Protein 4GAK (pdb70)

Radius of gyration: 18.12 Å; Cα contacts (8 Å, |Δi|>4): 473; chains: 1; bounding box: 45×54×42 Å

InterPro domains:
  IPR002864 Acyl-ACP thioesterase, N-terminal hotdog domain [PF01643] (7-127)
  IPR029069 HotDog domain superfamily [SSF54637] (2-140)
  IPR029069 HotDog domain superfamily [SSF54637] (158-246)
  IPR045023 Acyl-[acyl-carrier-protein] hydrolase FATA/B [PTHR31727] (7-246)
  IPR049427 Acyl-ACP thioesterase-like, C-terminal domain [PF20791] (156-247)

Sequence (241 aa):
SNAAFIQTDTFTLRGYECDAFGRRSIPALNLQESANRNAIDYGIGIADLAQKGVGWLRFCLRIHQYPRYGDTIQLTYPTTVDKYFIHRDFRVLATDGTLLADARSTWLVFSEKRSVPLPDFIRQLSPPANVDPLPALPLKPDFQTASFATAASKSVQVGWLNIDQNQHVNNVAYVQWLLEGVDSEIVQTREIAEIDLVYRTESHWHDWLSVQSVTETDNNSVLHRISQTESGKDVLLARSRWR

Solvent-accessible surface area: 12939 Å² total

Secondary structure (DSSP, 8-state):
---------EEEPPGGGS-TT---TTT----HHHHHHHHHHT-SHHHHHTTT-B---EEEEESS---TT-EEE--EEEEE-SSEEEEEEEEEETT--EEEEEEEEEE-B------PPPHHHHTPPPPTT--PPPP--SS-GGGG---TTSPPEEEE--GGGB-TTSSB-HHHHHHHHHHTS-HHHHHH--EEEEEEEE-S---TT-EEEEEEEEEETTEEEEEEEETTT--EEEEEEEEE-

B-factor: mean 43.05, std 10.73, range [24.47, 95.89]

CATH classification: 3.10.129.10

Foldseek 3Di:
DADQDDQKDKDFDAQVLADPVQFDPLSCVVVVSVQVNCVSLCNHQVSQVVVFKGKWFKKKFFPATDGHRWMKMKKWWDDDDFFWTKMKMFIAGPPRDGRMIMIIIMGMAGVVRRGTPPPSVNPTDIDDPDDDDDDDDQDDPLVPDDQPPWDWDKDWQAPVQADPVRFGPPSVVVVVQVVPDPPVCVVPKAWRMKTKDADDGDHHGFMKIKGWDDPDPFKIWIWIAGPVVRHTGMIMMTGID

Nearest PDB structures (foldseek):
  4gak-assembly1_A-2  TM=1.001E+00  e=1.696E-46  Spirosoma linguale DSM 74
  2ess-assembly1_A-2  TM=8.090E-01  e=5.487E-21  Bacteroides thetaiotaomicron VPI-5482
  2own-assembly1_A  TM=8.143E-01  e=1.443E-19  Lactiplantibacillus plantarum
  8qs0-assembly2_DDD  TM=8.178E-01  e=2.062E-18  Lemna aequinoctialis
  8qrt-assembly2_CCC  TM=8.045E-01  e=1.694E-17  Lemna aequinoctialis

Structure (mmCIF, N/CA/C/O backbone):
data_4GAK
#
_entry.id   4GAK
#
_cell.length_a   61.657
_cell.length_b   61.657
_cell.length_c   155.945
_cell.angle_alpha   90.000
_cell.angle_beta   90.000
_cell.angle_gamma   90.000
#
_symmetry.space_group_name_H-M   'P 41 21 2'
#
loop_
_entity.id
_entity.type
_entity.pdbx_description
1 polymer 'Acyl-ACP thioesterase'
2 non-polymer GLYCEROL
3 non-polymer 'CHLORIDE ION'
4 water water
#
loop_
_atom_site.group_PDB
_atom_site.id
_atom_site.type_symbol
_atom_site.label_atom_id
_atom_site.label_alt_id
_atom_site.label_comp_id
_atom_site.label_asym_id
_atom_site.label_entity_id
_atom_site.label_seq_id
_atom_site.pdbx_PDB_ins_code
_atom_site.Cartn_x
_atom_site.Cartn_y
_atom_site.Cartn_z
_atom_site.occupancy
_atom_site.B_iso_or_equiv
_atom_site.auth_seq_id
_atom_site.auth_comp_id
_atom_site.auth_asym_id
_atom_site.auth_atom_id
_atom_site.pdbx_PDB_model_num
ATOM 1 N N . SER A 1 1 ? 16.658 30.386 52.790 1.00 58.38 -2 SER A N 1
ATOM 2 C CA . SER A 1 1 ? 15.931 30.420 54.103 1.00 66.49 -2 SER A CA 1
ATOM 3 C C . SER A 1 1 ? 15.924 29.123 54.924 1.00 61.40 -2 SER A C 1
ATOM 4 O O . SER A 1 1 ? 15.980 29.203 56.143 1.00 61.83 -2 SER A O 1
ATOM 7 N N . ASN A 1 2 ? 15.830 27.950 54.277 1.00 59.24 -1 ASN A N 1
ATOM 8 C CA . ASN A 1 2 ? 16.030 26.630 54.942 1.00 58.26 -1 ASN A CA 1
ATOM 9 C C . ASN A 1 2 ? 17.196 25.799 54.349 1.00 51.84 -1 ASN A C 1
ATOM 10 O O . ASN A 1 2 ? 17.468 25.849 53.148 1.00 48.05 -1 ASN A O 1
ATOM 15 N N . ALA A 1 3 ? 17.822 24.973 55.183 1.00 44.59 0 ALA A N 1
ATOM 16 C CA . ALA A 1 3 ? 18.929 24.134 54.719 1.00 43.16 0 ALA A CA 1
ATOM 17 C C . ALA A 1 3 ? 18.405 23.128 53.703 1.00 39.41 0 ALA A C 1
ATOM 18 O O . ALA A 1 3 ? 17.199 22.812 53.673 1.00 37.00 0 ALA A O 1
ATOM 28 N N . ALA A 1 5 ? 19.110 19.765 53.503 1.00 36.30 2 ALA A N 1
ATOM 29 C CA . ALA A 1 5 ? 18.869 18.406 54.034 1.00 35.24 2 ALA A CA 1
ATOM 30 C C . ALA A 1 5 ? 19.024 18.430 55.529 1.00 32.60 2 ALA A C 1
ATOM 31 O O . ALA A 1 5 ? 19.650 19.352 56.050 1.00 32.96 2 ALA A O 1
ATOM 33 N N . PHE A 1 6 ? 18.490 17.406 56.211 1.00 31.86 3 PHE A N 1
ATOM 34 C CA . PHE A 1 6 ? 18.477 17.400 57.677 1.00 32.80 3 PHE A CA 1
ATOM 35 C C . PHE A 1 6 ? 18.737 16.015 58.230 1.00 31.68 3 PHE A C 1
ATOM 36 O O . PHE A 1 6 ? 18.054 15.033 57.858 1.00 31.01 3 PHE A O 1
ATOM 44 N N . ILE A 1 7 ? 19.715 15.974 59.125 1.00 32.22 4 ILE A N 1
ATOM 45 C CA . ILE A 1 7 ? 19.942 14.834 60.034 1.00 32.68 4 ILE A CA 1
ATOM 46 C C . ILE A 1 7 ? 19.409 15.252 61.397 1.00 34.03 4 ILE A C 1
ATOM 47 O O . ILE A 1 7 ? 19.987 16.128 62.065 1.00 31.39 4 ILE A O 1
ATOM 52 N N . GLN A 1 8 ? 18.322 14.614 61.811 1.00 32.43 5 GLN A N 1
ATOM 53 C CA . GLN A 1 8 ? 17.788 14.801 63.170 1.00 31.85 5 GLN A CA 1
ATOM 54 C C . GLN A 1 8 ? 18.660 14.062 64.155 1.00 32.84 5 GLN A C 1
ATOM 55 O O . GLN A 1 8 ? 18.966 12.865 63.993 1.00 33.65 5 GLN A O 1
ATOM 61 N N . THR A 1 9 ? 19.045 14.768 65.194 1.00 31.90 6 THR A N 1
ATOM 62 C CA . THR A 1 9 ? 19.884 14.173 66.207 1.00 34.26 6 THR A CA 1
ATOM 63 C C . THR A 1 9 ? 19.450 14.738 67.566 1.00 35.80 6 THR A C 1
ATOM 64 O O . THR A 1 9 ? 19.292 15.953 67.750 1.00 36.09 6 THR A O 1
ATOM 68 N N . ASP A 1 10 ? 19.217 13.819 68.484 1.00 34.01 7 ASP A N 1
ATOM 69 C CA . ASP A 1 10 ? 18.624 14.135 69.784 1.00 37.95 7 ASP A CA 1
ATOM 70 C C . ASP A 1 10 ? 19.383 13.296 70.787 1.00 36.33 7 ASP A C 1
ATOM 71 O O . ASP A 1 10 ? 19.754 12.159 70.488 1.00 36.14 7 ASP A O 1
ATOM 76 N N . THR A 1 11 ? 19.568 13.838 71.984 1.00 35.56 8 THR A N 1
ATOM 77 C CA . THR A 1 11 ? 20.159 13.123 73.100 1.00 36.82 8 THR A CA 1
ATOM 78 C C . THR A 1 11 ? 19.072 12.912 74.172 1.00 35.83 8 THR A C 1
ATOM 79 O O . THR A 1 11 ? 18.359 13.861 74.531 1.00 33.37 8 THR A O 1
ATOM 83 N N . PHE A 1 12 ? 18.920 11.670 74.640 1.00 31.83 9 PHE A N 1
ATOM 84 C CA . PHE A 1 12 ? 17.896 11.314 75.621 1.00 34.05 9 PHE A CA 1
ATOM 85 C C . PHE A 1 12 ? 18.568 10.586 76.748 1.00 33.97 9 PHE A C 1
ATOM 86 O O . PHE A 1 12 ? 19.450 9.725 76.500 1.00 37.63 9 PHE A O 1
ATOM 94 N N . THR A 1 13 ? 18.202 10.945 77.976 1.00 29.83 10 THR A N 1
ATOM 95 C CA . THR A 1 13 ? 18.695 10.215 79.110 1.00 32.86 10 THR A CA 1
ATOM 96 C C . THR A 1 13 ? 17.595 9.271 79.557 1.00 32.07 10 THR A C 1
ATOM 97 O O . THR A 1 13 ? 16.472 9.738 79.856 1.00 27.27 10 THR A O 1
ATOM 101 N N . LEU A 1 14 ? 17.921 7.967 79.602 1.00 30.12 11 LEU A N 1
ATOM 102 C CA . LEU A 1 14 ? 16.901 6.921 79.861 1.00 29.17 11 LEU A CA 1
ATOM 103 C C . LEU A 1 14 ? 16.292 7.065 81.232 1.00 29.37 11 LEU A C 1
ATOM 104 O O . LEU A 1 14 ? 17.017 7.123 82.229 1.00 30.40 11 LEU A O 1
ATOM 109 N N . ARG A 1 15 ? 14.979 7.119 81.297 1.00 29.14 12 ARG A N 1
ATOM 110 C CA . ARG A 1 15 ? 14.227 7.151 82.585 1.00 29.12 12 ARG A CA 1
ATOM 111 C C . ARG A 1 15 ? 13.991 5.712 83.071 1.00 29.66 12 ARG A C 1
ATOM 112 O O . ARG A 1 15 ? 13.944 4.796 82.249 1.00 27.68 12 ARG A O 1
ATOM 120 N N . GLY A 1 16 ? 13.801 5.527 84.380 1.00 29.92 13 GLY A N 1
ATOM 121 C CA . GLY A 1 16 ? 13.486 4.207 84.927 1.00 31.50 13 GLY A CA 1
ATOM 122 C C . GLY A 1 16 ? 12.347 3.488 84.221 1.00 31.81 13 GLY A C 1
ATOM 123 O O . GLY A 1 16 ? 12.483 2.333 83.808 1.00 29.80 13 GLY A O 1
ATOM 124 N N . TYR A 1 17 ? 11.210 4.171 84.033 1.00 31.44 14 TYR A N 1
ATOM 125 C CA . TYR A 1 17 ? 10.069 3.499 83.434 1.00 31.39 14 TYR A CA 1
ATOM 126 C C . TYR A 1 17 ? 10.286 3.222 81.961 1.00 30.95 14 TYR A C 1
ATOM 127 O O . TYR A 1 17 ? 9.448 2.562 81.360 1.00 29.52 14 TYR A O 1
ATOM 136 N N . GLU A 1 18 ? 11.391 3.694 81.368 1.00 30.06 15 GLU A N 1
ATOM 137 C CA . GLU A 1 18 ? 11.686 3.304 79.967 1.00 30.23 15 GLU A CA 1
ATOM 138 C C . GLU A 1 18 ? 12.455 1.975 79.879 1.00 31.92 15 GLU A C 1
ATOM 139 O O . GLU A 1 18 ? 12.879 1.585 78.788 1.00 31.10 15 GLU A O 1
ATOM 145 N N . CYS A 1 19 ? 12.673 1.336 81.023 1.00 30.74 16 CYS A N 1
ATOM 146 C CA . CYS A 1 19 ? 13.438 0.089 81.117 1.00 31.30 16 CYS A CA 1
ATOM 147 C C . CYS A 1 19 ? 12.492 -0.993 81.595 1.00 32.11 16 CYS A C 1
ATOM 148 O O . CYS A 1 19 ? 11.576 -0.724 82.405 1.00 31.73 16 CYS A O 1
ATOM 151 N N . ASP A 1 20 ? 12.704 -2.197 81.073 1.00 29.77 17 ASP A N 1
ATOM 152 C CA . ASP A 1 20 ? 11.892 -3.343 81.388 1.00 33.66 17 ASP A CA 1
ATOM 153 C C . ASP A 1 20 ? 12.273 -3.994 82.745 1.00 33.66 17 ASP A C 1
ATOM 154 O O . ASP A 1 20 ? 13.119 -3.474 83.480 1.00 31.37 17 ASP A O 1
ATOM 159 N N . ALA A 1 21 ? 11.608 -5.106 83.060 1.00 33.61 18 ALA A N 1
ATOM 160 C CA . ALA A 1 21 ? 11.837 -5.849 84.310 1.00 34.53 18 ALA A CA 1
ATOM 161 C C . ALA A 1 21 ? 13.251 -6.390 84.474 1.00 36.89 18 ALA A C 1
ATOM 162 O O . ALA A 1 21 ? 13.625 -6.850 85.587 1.00 37.08 18 ALA A O 1
ATOM 164 N N . PHE A 1 22 ? 14.027 -6.369 83.385 1.00 34.61 19 PHE A N 1
ATOM 165 C CA . PHE A 1 22 ? 15.446 -6.750 83.441 1.00 38.07 19 PHE A CA 1
ATOM 166 C C . PHE A 1 22 ? 16.413 -5.591 83.465 1.00 37.95 19 PHE A C 1
ATOM 167 O O . PHE A 1 22 ? 17.619 -5.799 83.457 1.00 38.03 19 PHE A O 1
ATOM 175 N N . GLY A 1 23 ? 15.892 -4.372 83.469 1.00 35.12 20 GLY A N 1
ATOM 176 C CA . GLY A 1 23 ? 16.723 -3.185 83.402 1.00 35.60 20 GLY A CA 1
ATOM 177 C C . GLY A 1 23 ? 17.203 -2.758 82.009 1.00 36.56 20 GLY A C 1
ATOM 178 O O . GLY A 1 23 ? 17.968 -1.787 81.876 1.00 36.19 20 GLY A O 1
ATOM 179 N N A ARG A 1 24 ? 16.722 -3.439 80.979 0.50 35.04 21 ARG A N 1
ATOM 180 N N B ARG A 1 24 ? 16.788 -3.488 80.969 0.50 34.87 21 ARG A N 1
ATOM 181 C CA A ARG A 1 24 ? 17.048 -3.082 79.605 0.50 34.06 21 ARG A CA 1
ATOM 182 C CA B ARG A 1 24 ? 17.072 -3.088 79.580 0.50 33.85 21 ARG A CA 1
ATOM 183 C C A ARG A 1 24 ? 16.021 -2.130 79.016 0.50 32.02 21 ARG A C 1
ATOM 184 C C B ARG A 1 24 ? 16.064 -2.060 79.124 0.50 31.87 21 ARG A C 1
ATOM 185 O O A ARG A 1 24 ? 14.816 -2.289 79.245 0.50 30.07 21 ARG A O 1
ATOM 186 O O B ARG A 1 24 ? 14.897 -2.139 79.516 0.50 30.26 21 ARG A O 1
ATOM 209 N N . SER A 1 26 ? 13.174 -0.614 77.047 1.00 28.96 23 SER A N 1
ATOM 210 C CA . SER A 1 26 ? 12.118 -1.438 76.443 1.00 31.06 23 SER A CA 1
ATOM 211 C C . SER A 1 26 ? 12.011 -1.061 74.958 1.00 32.02 23 SER A C 1
ATOM 212 O O . SER A 1 26 ? 12.313 0.068 74.565 1.00 30.00 23 SER A O 1
ATOM 215 N N . ILE A 1 27 ? 11.626 -2.008 74.138 1.00 30.80 24 ILE A N 1
ATOM 216 C CA . ILE A 1 27 ? 11.433 -1.738 72.723 1.00 30.03 24 ILE A CA 1
ATOM 217 C C . ILE A 1 27 ? 10.297 -0.741 72.428 1.00 29.26 24 ILE A C 1
ATOM 218 O O . ILE A 1 27 ? 10.488 0.166 71.608 1.00 29.46 24 ILE A O 1
ATOM 223 N N . PRO A 1 28 ? 9.155 -0.866 73.111 1.00 28.98 25 PRO A N 1
ATOM 224 C CA . PRO A 1 28 ? 8.171 0.193 72.898 1.00 28.62 25 PRO A CA 1
ATOM 225 C C . PRO A 1 28 ? 8.694 1.594 73.181 1.00 28.28 25 PRO A C 1
ATOM 226 O O . PRO A 1 28 ? 8.385 2.510 72.415 1.00 31.89 25 PRO A O 1
ATOM 230 N N . ALA A 1 29 ? 9.454 1.791 74.270 1.00 28.61 26 ALA A N 1
ATOM 231 C CA . ALA A 1 29 ? 10.025 3.129 74.565 1.00 28.84 26 ALA A CA 1
ATOM 232 C C . ALA A 1 29 ? 10.948 3.604 73.441 1.00 32.43 26 ALA A C 1
ATOM 233 O O . ALA A 1 29 ? 10.847 4.773 72.964 1.00 30.02 26 ALA A O 1
ATOM 235 N N . LEU A 1 30 ? 11.810 2.688 72.972 1.00 30.01 27 LEU A N 1
ATOM 236 C CA . LEU A 1 30 ? 12.737 3.062 71.884 1.00 31.07 27 LEU A CA 1
ATOM 237 C C . LEU A 1 30 ? 11.979 3.482 70.618 1.00 29.22 27 LEU A C 1
ATOM 238 O O . LEU A 1 30 ? 12.299 4.501 69.983 1.00 28.06 27 LEU A O 1
ATOM 251 N N . ASN A 1 32 ? 8.823 4.404 70.326 1.00 29.92 29 ASN A N 1
ATOM 252 C CA . ASN A 1 32 ? 8.168 5.674 70.535 1.00 29.78 29 ASN A CA 1
ATOM 253 C C . ASN A 1 32 ? 9.118 6.850 70.327 1.00 30.06 29 ASN A C 1
ATOM 254 O O . ASN A 1 32 ? 8.745 7.803 69.658 1.00 29.42 29 ASN A O 1
ATOM 259 N N . LEU A 1 33 ? 10.315 6.781 70.908 1.00 28.27 30 LEU A N 1
ATOM 260 C CA . LEU A 1 33 ? 11.326 7.851 70.711 1.00 30.11 30 LEU A CA 1
ATOM 261 C C . LEU A 1 33 ? 11.700 7.971 69.228 1.00 31.18 30 LEU A C 1
ATOM 262 O O . LEU A 1 33 ? 11.852 9.083 68.699 1.00 30.60 30 LEU A O 1
ATOM 275 N N . GLN A 1 35 ? 9.849 7.286 66.631 1.00 28.70 32 GLN A N 1
ATOM 276 C CA . GLN A 1 35 ? 8.736 7.972 65.953 1.00 30.03 32 GLN A CA 1
ATOM 277 C C . GLN A 1 35 ? 8.786 9.462 66.245 1.00 31.38 32 GLN A C 1
ATOM 278 O O . GLN A 1 35 ? 8.524 10.281 65.354 1.00 29.56 32 GLN A O 1
ATOM 284 N N . GLU A 1 36 ? 9.089 9.837 67.497 1.00 30.11 33 GLU A N 1
ATOM 285 C CA . GLU A 1 36 ? 9.243 11.281 67.787 1.00 31.20 33 GLU A CA 1
ATOM 286 C C . GLU A 1 36 ? 10.388 11.954 66.964 1.00 31.05 33 GLU A C 1
ATOM 287 O O . GLU A 1 36 ? 10.212 13.044 66.374 1.00 28.72 33 GLU A O 1
ATOM 293 N N . SER A 1 37 ? 11.553 11.334 66.939 1.00 27.71 34 SER A N 1
ATOM 294 C CA . SER A 1 37 ? 12.675 11.913 66.189 1.00 31.78 34 SER A CA 1
ATOM 295 C C . SER A 1 37 ? 12.306 11.985 64.717 1.00 29.08 34 SER A C 1
ATOM 296 O O . SER A 1 37 ? 12.634 12.972 64.077 1.00 31.26 34 SER A O 1
ATOM 299 N N . ALA A 1 38 ? 11.619 10.972 64.186 1.00 29.55 35 ALA A N 1
ATOM 300 C CA . ALA A 1 38 ? 11.239 10.973 62.753 1.00 28.97 35 ALA A CA 1
ATOM 301 C C . ALA A 1 38 ? 10.269 12.086 62.449 1.00 29.77 35 ALA A C 1
ATOM 302 O O . ALA A 1 38 ? 10.359 12.727 61.374 1.00 27.56 35 ALA A O 1
ATOM 304 N N . ASN A 1 39 ? 9.312 12.288 63.352 1.00 30.28 36 ASN A N 1
ATOM 305 C CA . ASN A 1 39 ? 8.389 13.453 63.241 1.00 30.94 36 ASN A CA 1
ATOM 306 C C . ASN A 1 39 ? 9.099 14.827 63.238 1.00 30.69 36 ASN A C 1
ATOM 307 O O . ASN A 1 39 ? 8.771 15.680 62.439 1.00 30.08 36 ASN A O 1
ATOM 312 N N . ARG A 1 40 ? 10.049 15.023 64.144 1.00 29.46 37 ARG A N 1
ATOM 313 C CA . ARG A 1 40 ? 10.809 16.302 64.185 1.00 31.17 37 ARG A CA 1
ATOM 314 C C . ARG A 1 40 ? 11.599 16.471 62.876 1.00 30.63 37 ARG A C 1
ATOM 315 O O . ARG A 1 40 ? 11.695 17.582 62.326 1.00 31.17 37 ARG A O 1
ATOM 323 N N . ASN A 1 41 ? 12.192 15.377 62.383 1.00 29.33 38 ASN A N 1
ATOM 324 C CA . ASN A 1 41 ? 12.961 15.465 61.104 1.00 32.19 38 ASN A CA 1
ATOM 325 C C . ASN A 1 41 ? 12.022 15.833 59.950 1.00 31.29 38 ASN A C 1
ATOM 326 O O . ASN A 1 41 ? 12.365 16.637 59.085 1.00 32.82 38 ASN A O 1
ATOM 331 N N . ALA A 1 42 ? 10.840 15.237 59.938 1.00 29.61 39 ALA A N 1
ATOM 332 C CA . ALA A 1 42 ? 9.914 15.457 58.829 1.00 31.53 39 ALA A CA 1
ATOM 333 C C . ALA A 1 42 ? 9.457 16.906 58.788 1.00 32.31 39 ALA A C 1
ATOM 334 O O . ALA A 1 42 ? 9.340 17.525 57.696 1.00 35.22 39 ALA A O 1
ATOM 336 N N . ILE A 1 43 ? 9.223 17.461 59.965 1.00 32.44 40 ILE A N 1
ATOM 337 C CA . ILE A 1 43 ? 8.865 18.875 60.056 1.00 36.09 40 ILE A CA 1
ATOM 338 C C . ILE A 1 43 ? 9.938 19.780 59.451 1.00 35.05 40 ILE A C 1
ATOM 339 O O . ILE A 1 43 ? 9.605 20.710 58.716 1.00 35.60 40 ILE A O 1
ATOM 344 N N . ASP A 1 44 ? 11.218 19.477 59.698 1.00 35.29 41 ASP A N 1
ATOM 345 C CA . ASP A 1 44 ? 12.305 20.281 59.137 1.00 35.82 41 ASP A CA 1
ATOM 346 C C . ASP A 1 44 ? 12.234 20.199 57.633 1.00 37.17 41 ASP A C 1
ATOM 347 O O . ASP A 1 44 ? 12.559 21.168 56.962 1.00 36.49 41 ASP A O 1
ATOM 352 N N . TYR A 1 45 ? 11.829 19.038 57.106 1.00 34.63 42 TYR A N 1
ATOM 353 C CA . TYR A 1 45 ? 11.744 18.858 55.671 1.00 33.12 42 TYR A CA 1
ATOM 354 C C . TYR A 1 45 ? 10.431 19.396 55.072 1.00 36.59 42 TYR A C 1
ATOM 355 O O . TYR A 1 45 ? 10.246 19.380 53.841 1.00 35.68 42 TYR A O 1
ATOM 364 N N . GLY A 1 46 ? 9.522 19.866 55.919 1.00 32.25 43 GLY A N 1
ATOM 365 C CA . GLY A 1 46 ? 8.220 20.342 55.439 1.00 37.34 43 GLY A CA 1
ATOM 366 C C . GLY A 1 46 ? 7.349 19.157 55.036 1.00 36.67 43 GLY A C 1
ATOM 367 O O . GLY A 1 46 ? 6.439 19.303 54.232 1.00 37.87 43 GLY A O 1
ATOM 368 N N . ILE A 1 47 ? 7.596 17.983 55.617 1.00 33.36 44 ILE A N 1
ATOM 369 C CA . ILE A 1 47 ? 6.781 16.792 55.298 1.00 32.32 44 ILE A CA 1
ATOM 370 C C . ILE A 1 47 ? 6.276 16.175 56.597 1.00 32.14 44 ILE A C 1
ATOM 371 O O . ILE A 1 47 ? 6.062 14.980 56.671 1.00 32.24 44 ILE A O 1
ATOM 376 N N . GLY A 1 48 ? 6.085 17.015 57.610 1.00 33.30 45 GLY A N 1
ATOM 377 C CA . GLY A 1 48 ? 5.509 16.566 58.863 1.00 32.83 45 GLY A CA 1
ATOM 378 C C . GLY A 1 48 ? 4.031 16.188 58.719 1.00 37.50 45 GLY A C 1
ATOM 379 O O . GLY A 1 48 ? 3.382 16.460 57.686 1.00 34.07 45 GLY A O 1
ATOM 380 N N . ILE A 1 49 ? 3.511 15.578 59.789 1.00 35.32 46 ILE A N 1
ATOM 381 C CA . ILE A 1 49 ? 2.150 15.070 59.806 1.00 37.52 46 ILE A CA 1
ATOM 382 C C . ILE A 1 49 ? 1.171 16.192 59.476 1.00 39.64 46 ILE A C 1
ATOM 383 O O . ILE A 1 49 ? 0.309 16.025 58.621 1.00 35.34 46 ILE A O 1
ATOM 388 N N . ALA A 1 50 ? 1.350 17.347 60.125 1.00 37.16 47 ALA A N 1
ATOM 389 C CA . ALA A 1 50 ? 0.478 18.469 59.905 1.00 39.85 47 ALA A CA 1
ATOM 390 C C . ALA A 1 50 ? 0.599 19.025 58.497 1.00 37.96 47 ALA A C 1
ATOM 391 O O . ALA A 1 50 ? -0.418 19.395 57.910 1.00 37.34 47 ALA A O 1
ATOM 393 N N . ASP A 1 51 ? 1.834 19.122 57.976 1.00 37.45 48 ASP A N 1
ATOM 394 C CA . ASP A 1 51 ? 2.123 19.569 56.594 1.00 35.79 48 ASP A CA 1
ATOM 395 C C . ASP A 1 51 ? 1.309 18.749 55.583 1.00 36.98 48 ASP A C 1
ATOM 396 O O . ASP A 1 51 ? 0.806 19.287 54.582 1.00 39.16 48 ASP A O 1
ATOM 401 N N . LEU A 1 52 ? 1.239 17.448 55.816 1.00 37.41 49 LEU A N 1
ATOM 402 C CA . LEU A 1 52 ? 0.527 16.531 54.921 1.00 36.26 49 LEU A CA 1
ATOM 403 C C . LEU A 1 52 ? -0.988 16.638 55.121 1.00 37.24 49 LEU A C 1
ATOM 404 O O . LEU A 1 52 ? -1.756 16.696 54.142 1.00 37.70 49 LEU A O 1
ATOM 409 N N . ALA A 1 53 ? -1.404 16.724 56.385 1.00 35.23 50 ALA A N 1
ATOM 410 C CA . ALA A 1 53 ? -2.811 16.796 56.732 1.00 39.25 50 ALA A CA 1
ATOM 411 C C . ALA A 1 53 ? -3.449 18.028 56.090 1.00 40.82 50 ALA A C 1
ATOM 412 O O . ALA A 1 53 ? -4.572 17.963 55.562 1.00 40.82 50 ALA A O 1
ATOM 414 N N . GLN A 1 54 ? -2.700 19.131 56.105 1.00 40.40 51 GLN A N 1
ATOM 415 C CA . GLN A 1 54 ? -3.182 20.377 55.518 1.00 43.18 51 GLN A CA 1
ATOM 416 C C . GLN A 1 54 ? -3.216 20.358 53.988 1.00 43.74 51 GLN A C 1
ATOM 417 O O . GLN A 1 54 ? -3.824 21.231 53.384 1.00 44.26 51 GLN A O 1
ATOM 423 N N . LYS A 1 55 ? -2.628 19.331 53.367 1.00 39.98 52 LYS A N 1
ATOM 424 C CA . LYS A 1 55 ? -2.803 19.104 51.921 1.00 41.57 52 LYS A CA 1
ATOM 425 C C . LYS A 1 55 ? -3.671 17.877 51.630 1.00 43.16 52 LYS A C 1
AT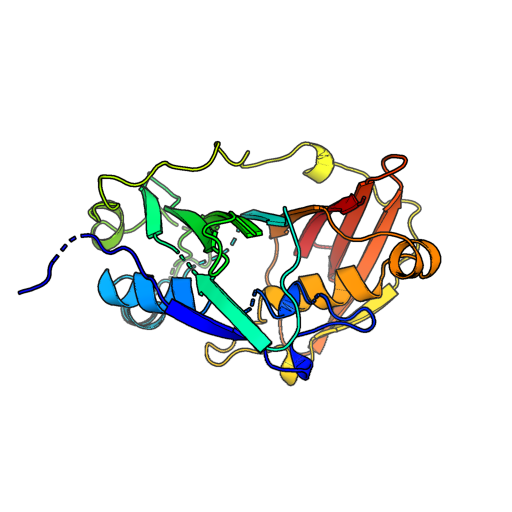OM 426 O O . LYS A 1 55 ? -3.678 17.354 50.497 1.00 41.57 52 LYS A O 1
ATOM 432 N N . GLY A 1 56 ? -4.381 17.386 52.646 1.00 39.30 53 GLY A N 1
ATOM 433 C CA . GLY A 1 56 ? -5.291 16.274 52.419 1.00 37.09 53 GLY A CA 1
ATOM 434 C C . GLY A 1 56 ? -4.648 14.899 52.224 1.00 39.84 53 GLY A C 1
ATOM 435 O O . GLY A 1 56 ? -5.254 14.007 51.567 1.00 35.73 53 GLY A O 1
ATOM 436 N N . VAL A 1 57 ? -3.445 14.679 52.791 1.00 34.86 54 VAL A N 1
ATOM 437 C CA . VAL A 1 57 ? -2.826 13.345 52.680 1.00 33.32 54 VAL A CA 1
ATOM 438 C C . VAL A 1 57 ? -2.208 12.987 54.029 1.00 34.60 54 VAL A C 1
ATOM 439 O O . VAL A 1 57 ? -2.177 13.824 54.931 1.00 35.31 54 VAL A O 1
ATOM 443 N N . GLY A 1 58 ? -1.717 11.755 54.177 1.00 36.88 55 GLY A N 1
ATOM 444 C CA . GLY A 1 58 ? -1.162 11.341 55.462 1.00 33.35 55 GLY A CA 1
ATOM 445 C C . GLY A 1 58 ? -0.163 10.243 55.270 1.00 36.86 55 GLY A C 1
ATOM 446 O O . GLY A 1 58 ? -0.203 9.551 54.260 1.00 36.21 55 GLY A O 1
ATOM 447 N N . TRP A 1 59 ? 0.748 10.081 56.239 1.00 34.52 56 TRP A N 1
ATOM 448 C CA . TRP A 1 59 ? 1.757 9.001 56.180 1.00 34.30 56 TRP A CA 1
ATOM 449 C C . TRP A 1 59 ? 1.241 7.717 56.729 1.00 37.45 56 TRP A C 1
ATOM 450 O O . TRP A 1 59 ? 0.512 7.719 57.714 1.00 36.08 56 TRP A O 1
ATOM 477 N N . LEU A 1 61 ? 2.996 4.024 58.051 1.00 35.38 58 LEU A N 1
ATOM 478 C CA . LEU A 1 61 ? 4.137 3.147 58.259 1.00 36.02 58 LEU A CA 1
ATOM 479 C C . LEU A 1 61 ? 3.837 1.730 57.712 1.00 37.32 58 LEU A C 1
ATOM 480 O O . LEU A 1 61 ? 2.892 1.079 58.127 1.00 38.57 58 LEU A O 1
ATOM 501 N N . ARG A 1 63 ? 6.679 -0.722 56.804 1.00 36.04 60 ARG A N 1
ATOM 502 C CA . ARG A 1 63 ? 7.718 -1.696 57.210 1.00 33.28 60 ARG A CA 1
ATOM 503 C C . ARG A 1 63 ? 8.569 -1.037 58.262 1.00 34.65 60 ARG A C 1
ATOM 504 O O . ARG A 1 63 ? 8.894 0.142 58.127 1.00 34.07 60 ARG A O 1
ATOM 512 N N . PHE A 1 64 ? 8.940 -1.794 59.288 1.00 33.81 61 PHE A N 1
ATOM 513 C CA . PHE A 1 64 ? 9.838 -1.295 60.301 1.00 33.77 61 PHE A CA 1
ATOM 514 C C . PHE A 1 64 ? 10.660 -2.454 60.837 1.00 35.56 61 PHE A C 1
ATOM 515 O O . PHE A 1 64 ? 10.116 -3.467 61.275 1.00 36.02 61 PHE A O 1
ATOM 523 N N . CYS A 1 65 ? 11.971 -2.329 60.809 1.00 33.80 62 CYS A N 1
ATOM 524 C CA . CYS A 1 65 ? 12.821 -3.417 61.310 1.00 35.18 62 CYS A CA 1
ATOM 525 C C . CYS A 1 65 ? 13.871 -2.796 62.224 1.00 34.52 62 CYS A C 1
ATOM 526 O O . CYS A 1 65 ? 14.632 -1.947 61.816 1.00 33.42 62 CYS A O 1
ATOM 529 N N . LEU A 1 66 ? 13.863 -3.232 63.465 1.00 32.33 63 LEU A N 1
ATOM 530 C CA . LEU A 1 66 ? 14.698 -2.647 64.526 1.00 33.29 63 LEU A CA 1
ATOM 531 C C . LEU A 1 66 ? 15.669 -3.746 64.932 1.00 33.20 63 LEU A C 1
ATOM 532 O O . LEU A 1 66 ? 15.228 -4.854 65.251 1.00 34.43 63 LEU A O 1
ATOM 537 N N . ARG A 1 67 ? 16.965 -3.441 64.923 1.00 34.87 64 ARG A N 1
ATOM 538 C CA . ARG A 1 67 ? 17.991 -4.371 65.430 1.00 36.68 64 ARG A CA 1
ATOM 539 C C . ARG A 1 67 ? 18.611 -3.783 66.680 1.00 37.94 64 ARG A C 1
ATOM 540 O O . ARG A 1 67 ? 19.028 -2.628 66.669 1.00 35.36 64 ARG A O 1
ATOM 548 N N . ILE A 1 68 ? 18.600 -4.542 67.774 1.00 33.61 65 ILE A N 1
ATOM 549 C CA . ILE A 1 68 ? 19.220 -4.078 68.991 1.00 35.22 65 ILE A CA 1
ATOM 550 C C . ILE A 1 68 ? 20.535 -4.837 69.227 1.00 38.01 65 ILE A C 1
ATOM 551 O O . ILE A 1 68 ? 20.531 -5.982 69.688 1.00 38.47 65 ILE A O 1
ATOM 556 N N . HIS A 1 69 ? 21.644 -4.168 68.924 1.00 37.83 66 HIS A N 1
ATOM 557 C CA . HIS A 1 69 ? 22.981 -4.714 69.119 1.00 36.70 66 HIS A CA 1
ATOM 558 C C . HIS A 1 69 ? 23.324 -4.798 70.579 1.00 37.93 66 HIS A C 1
ATOM 559 O O . HIS A 1 69 ? 23.958 -5.750 71.011 1.00 37.25 66 HIS A O 1
ATOM 566 N N . GLN A 1 70 ? 22.840 -3.858 71.376 1.00 36.91 67 GLN A N 1
ATOM 567 C CA . GLN A 1 70 ? 23.186 -3.839 72.798 1.00 36.77 67 GLN A CA 1
ATOM 568 C C . GLN A 1 70 ? 22.171 -2.932 73.465 1.00 37.37 67 GLN A C 1
ATOM 569 O O . GLN A 1 70 ? 21.973 -1.811 73.025 1.00 31.84 67 GLN A O 1
ATOM 575 N N . TYR A 1 71 ? 21.534 -3.422 74.515 1.00 32.40 68 TYR A N 1
ATOM 576 C CA . TYR A 1 71 ? 20.529 -2.655 75.166 1.00 34.69 68 TYR A CA 1
ATOM 577 C C . TYR A 1 71 ? 21.146 -1.605 76.072 1.00 36.11 68 TYR A C 1
ATOM 578 O O . TYR A 1 71 ? 21.929 -1.952 76.956 1.00 35.42 68 TYR A O 1
ATOM 587 N N . PRO A 1 72 ? 20.786 -0.307 75.886 1.00 35.93 69 PRO A N 1
ATOM 588 C CA . PRO A 1 72 ? 21.157 0.625 76.954 1.00 33.04 69 PRO A CA 1
ATOM 589 C C . PRO A 1 72 ? 20.335 0.409 78.229 1.00 31.29 69 PRO A C 1
ATOM 590 O O . PRO A 1 72 ? 19.305 -0.310 78.210 1.00 33.60 69 PRO A O 1
ATOM 594 N N . ARG A 1 73 ? 20.815 0.996 79.325 1.00 33.90 70 ARG A N 1
ATOM 595 C CA . ARG A 1 73 ? 20.229 0.813 80.665 1.00 35.70 70 ARG A CA 1
ATOM 596 C C . ARG A 1 73 ? 19.948 2.123 81.390 1.00 36.63 70 ARG A C 1
ATOM 597 O O . ARG A 1 73 ? 20.399 3.216 80.966 1.00 36.08 70 ARG A O 1
ATOM 605 N N . TYR A 1 74 ? 19.231 2.016 82.507 1.00 33.43 71 TYR A N 1
ATOM 606 C CA . TYR A 1 74 ? 18.817 3.187 83.276 1.00 34.94 71 TYR A CA 1
ATOM 607 C C . TYR A 1 74 ? 19.864 4.290 83.410 1.00 37.96 71 TYR A C 1
ATOM 608 O O . TYR A 1 74 ? 20.997 4.021 83.793 1.00 35.86 71 TYR A O 1
ATOM 617 N N . GLY A 1 75 ? 19.454 5.522 83.093 1.00 42.58 72 GLY A N 1
ATOM 618 C CA . GLY A 1 75 ? 20.307 6.704 83.189 1.00 43.75 72 GLY A CA 1
ATOM 619 C C . GLY A 1 75 ? 21.416 6.832 82.152 1.00 47.15 72 GLY A C 1
ATOM 620 O O . GLY A 1 75 ? 22.100 7.875 82.149 1.00 45.27 72 GLY A O 1
ATOM 621 N N . ASP A 1 76 ? 21.644 5.798 81.308 1.00 39.95 73 ASP A N 1
ATOM 622 C CA . ASP A 1 76 ? 22.488 5.934 80.130 1.00 38.85 73 ASP A CA 1
ATOM 623 C C . ASP A 1 76 ? 21.928 7.080 79.306 1.00 38.31 73 ASP A C 1
ATOM 624 O O . ASP A 1 76 ? 20.721 7.311 79.260 1.00 35.09 73 ASP A O 1
ATOM 629 N N . THR A 1 77 ? 22.814 7.771 78.615 1.00 37.24 74 THR A N 1
ATOM 630 C CA . THR A 1 77 ? 22.421 8.792 77.668 1.00 38.13 74 THR A CA 1
ATOM 631 C C . THR A 1 77 ? 22.627 8.235 76.268 1.00 36.50 74 THR A C 1
ATOM 632 O O . THR A 1 77 ? 23.687 7.689 75.960 1.00 38.89 74 THR A O 1
ATOM 636 N N . ILE A 1 78 ? 21.617 8.352 75.425 1.00 32.93 75 ILE A N 1
ATOM 637 C CA . ILE A 1 78 ? 21.715 7.815 74.101 1.00 32.41 75 ILE A CA 1
ATOM 638 C C . ILE A 1 78 ? 21.552 8.907 73.058 1.00 33.60 75 ILE A C 1
ATOM 639 O O . ILE A 1 78 ? 20.948 9.932 73.351 1.00 34.20 75 ILE A O 1
ATOM 644 N N . GLN A 1 79 ? 22.117 8.693 71.863 1.00 31.11 76 GLN A N 1
ATOM 645 C CA . GLN A 1 79 ? 21.990 9.699 70.814 1.00 31.65 76 GLN A CA 1
ATOM 646 C C . GLN A 1 79 ? 21.195 9.084 69.691 1.00 32.50 76 GLN A C 1
ATOM 647 O O . GLN A 1 79 ? 21.610 8.078 69.146 1.00 34.60 76 GLN A O 1
ATOM 653 N N . LEU A 1 80 ? 20.017 9.634 69.393 1.00 30.63 77 LEU A N 1
ATOM 654 C CA . LEU A 1 80 ? 19.179 9.029 68.375 1.00 32.13 77 LEU A CA 1
ATOM 655 C C . LEU A 1 80 ? 19.268 9.871 67.102 1.00 34.10 77 LEU A C 1
ATOM 656 O O . LEU A 1 80 ? 18.986 11.081 67.159 1.00 31.91 77 LEU A O 1
ATOM 669 N N . THR A 1 82 ? 18.204 10.257 62.884 1.00 30.67 79 THR A N 1
ATOM 670 C CA . THR A 1 82 ? 17.338 9.705 61.879 1.00 31.27 79 THR A CA 1
ATOM 671 C C . THR A 1 82 ? 17.294 10.649 60.694 1.00 29.50 79 THR A C 1
ATOM 672 O O . THR A 1 82 ? 17.455 11.877 60.864 1.00 29.37 79 THR A O 1
ATOM 676 N N . TYR A 1 83 ? 17.029 10.077 59.520 1.00 29.55 80 TYR A N 1
ATOM 677 C CA . TYR A 1 83 ? 16.964 10.860 58.243 1.00 30.54 80 TYR A CA 1
ATOM 678 C C . TYR A 1 83 ? 16.427 9.953 57.164 1.00 31.04 80 TYR A C 1
ATOM 679 O O . TYR A 1 83 ? 16.600 8.708 57.224 1.00 33.41 80 TYR A O 1
ATOM 688 N N . PRO A 1 84 ? 15.847 10.550 56.109 1.00 35.07 81 PRO A N 1
ATOM 689 C CA . PRO A 1 84 ? 15.540 9.749 54.919 1.00 36.60 81 PRO A CA 1
ATOM 690 C C . PRO A 1 84 ? 16.838 9.306 54.258 1.00 37.66 81 PRO A C 1
ATOM 691 O O . PRO A 1 84 ? 17.828 10.011 54.359 1.00 36.95 81 PRO A O 1
ATOM 695 N N . THR A 1 85 ? 16.834 8.147 53.589 1.00 36.04 82 THR A N 1
ATOM 696 C CA . THR A 1 85 ? 17.979 7.735 52.792 1.00 36.06 82 THR A CA 1
ATOM 697 C C . THR A 1 85 ? 17.637 7.837 51.299 1.00 37.06 82 THR A C 1
ATOM 698 O O . THR A 1 85 ? 18.411 8.382 50.521 1.00 36.28 82 THR A O 1
ATOM 702 N N . THR A 1 86 ? 16.452 7.371 50.917 1.00 38.03 83 THR A N 1
ATOM 703 C CA . THR A 1 86 ? 16.009 7.475 49.519 1.00 42.47 8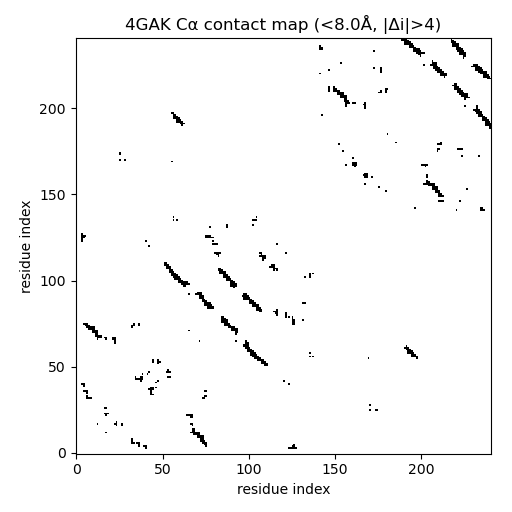3 THR A CA 1
ATOM 704 C C . THR A 1 86 ? 14.521 7.749 49.427 1.00 42.90 83 THR A C 1
ATOM 705 O O . THR A 1 86 ? 13.747 7.468 50.354 1.00 41.23 83 THR A O 1
ATOM 709 N N . VAL A 1 87 ? 14.133 8.314 48.291 1.00 39.50 84 VAL A N 1
ATOM 710 C CA . VAL A 1 87 ? 12.752 8.606 48.017 1.00 44.59 84 VAL A CA 1
ATOM 711 C C . VAL A 1 87 ? 12.470 8.085 46.608 1.00 46.67 84 VAL A C 1
ATOM 712 O O . VAL A 1 87 ? 13.244 8.368 45.688 1.00 45.49 84 VAL A O 1
ATOM 716 N N . ASP A 1 88 ? 11.419 7.273 46.463 1.00 43.44 85 ASP A N 1
ATOM 717 C CA . ASP A 1 88 ? 11.044 6.729 45.164 1.00 46.99 85 ASP A CA 1
ATOM 718 C C . ASP A 1 88 ? 9.578 7.038 44.891 1.00 48.04 85 ASP A C 1
ATOM 719 O O . ASP A 1 88 ? 9.009 7.900 45.563 1.00 46.97 85 ASP A O 1
ATOM 724 N N . LYS A 1 89 ? 8.958 6.371 43.920 1.00 44.84 86 LYS A N 1
ATOM 725 C CA . LYS A 1 89 ? 7.680 6.847 43.435 1.00 48.04 86 LYS A CA 1
ATOM 726 C C . LYS A 1 89 ? 6.635 6.858 44.531 1.00 44.43 86 LYS A C 1
ATOM 727 O O . LYS A 1 89 ? 5.894 7.820 44.696 1.00 42.91 86 LYS A O 1
ATOM 733 N N . TYR A 1 90 ? 6.602 5.769 45.281 1.00 47.88 87 TYR A N 1
ATOM 734 C CA . TYR A 1 90 ? 5.590 5.584 46.297 1.00 47.83 87 TYR A CA 1
ATOM 735 C C . TYR A 1 90 ? 6.107 5.671 47.738 1.00 47.70 87 TYR A C 1
ATOM 736 O O . TYR A 1 90 ? 5.322 5.886 48.662 1.00 45.01 87 TYR A O 1
ATOM 745 N N . PHE A 1 91 ? 7.411 5.477 47.935 1.00 44.31 88 PHE A N 1
ATOM 746 C CA . PHE A 1 91 ? 7.933 5.282 49.293 1.00 44.00 88 PHE A CA 1
ATOM 747 C C . PHE A 1 91 ? 9.048 6.211 49.689 1.00 43.41 88 PHE A C 1
ATOM 748 O O . PHE A 1 91 ? 9.890 6.624 48.870 1.00 44.94 88 PHE A O 1
ATOM 756 N N . ILE A 1 92 ? 9.068 6.514 50.982 1.00 40.09 89 ILE A N 1
ATOM 757 C CA . ILE A 1 92 ? 10.243 7.077 51.592 1.00 37.55 89 ILE A CA 1
ATOM 758 C C . ILE A 1 92 ? 10.828 6.024 52.532 1.00 38.27 89 ILE A C 1
ATOM 759 O O . ILE A 1 92 ? 10.094 5.263 53.214 1.00 35.42 89 ILE A O 1
ATOM 764 N N . HIS A 1 93 ? 12.153 5.965 52.522 1.00 34.37 90 HIS A N 1
ATOM 765 C CA . HIS A 1 93 ? 12.917 5.033 53.332 1.00 35.72 90 HIS A CA 1
ATOM 766 C C . HIS A 1 93 ? 13.668 5.838 54.329 1.00 34.54 90 HIS A C 1
ATOM 767 O O . HIS A 1 93 ? 14.345 6.819 53.975 1.00 35.20 90 HIS A O 1
ATOM 774 N N . ARG A 1 94 ? 13.509 5.483 55.604 1.00 34.21 91 ARG A N 1
ATOM 775 C CA . ARG A 1 94 ? 14.104 6.255 56.665 1.00 31.62 91 ARG A CA 1
ATOM 776 C C . ARG A 1 94 ? 14.948 5.348 57.557 1.00 32.07 91 ARG A C 1
ATOM 777 O O . ARG A 1 94 ? 14.486 4.267 57.988 1.00 32.36 91 ARG A O 1
ATOM 785 N N . ASP A 1 95 ? 16.160 5.807 57.858 1.00 29.63 92 ASP A N 1
ATOM 786 C CA . ASP A 1 95 ? 17.078 5.100 58.752 1.00 29.85 92 ASP A CA 1
ATOM 787 C C . ASP A 1 95 ? 17.048 5.722 60.137 1.00 29.28 92 ASP A C 1
ATOM 788 O O . ASP A 1 95 ? 16.824 6.931 60.273 1.00 30.38 92 ASP A O 1
ATOM 793 N N . PHE A 1 96 ? 17.331 4.907 61.154 1.00 29.84 93 PHE A N 1
ATOM 794 C CA . PHE A 1 96 ? 17.579 5.362 62.524 1.00 31.40 93 PHE A CA 1
ATOM 795 C C . PHE A 1 96 ? 18.885 4.732 63.017 1.00 32.96 93 PHE A C 1
ATOM 796 O O . PHE A 1 96 ? 19.135 3.573 62.759 1.00 31.12 93 PHE A O 1
ATOM 804 N N . ARG A 1 97 ? 19.689 5.490 63.748 1.00 33.15 94 ARG A N 1
ATOM 805 C CA . ARG A 1 97 ? 20.854 4.923 64.445 1.00 33.03 94 ARG A CA 1
ATOM 806 C C . ARG A 1 97 ? 20.858 5.468 65.855 1.00 31.69 94 ARG A C 1
ATOM 807 O O . ARG A 1 97 ? 20.553 6.654 66.079 1.00 33.97 94 ARG A O 1
ATOM 815 N N . VAL A 1 98 ? 21.207 4.609 66.803 1.00 32.05 95 VAL A N 1
ATOM 816 C CA . VAL A 1 98 ? 21.239 4.971 68.212 1.00 31.18 95 VAL A CA 1
ATOM 817 C C . VAL A 1 98 ? 22.651 4.735 68.757 1.00 34.20 95 VAL A C 1
ATOM 818 O O . VAL A 1 98 ? 23.149 3.607 68.704 1.00 31.80 95 VAL A O 1
ATOM 822 N N . LEU A 1 99 ? 23.284 5.787 69.288 1.00 35.10 96 LEU A N 1
ATOM 823 C CA . LEU A 1 99 ? 24.680 5.664 69.695 1.00 35.98 96 LEU A CA 1
ATOM 824 C C . LEU A 1 99 ? 24.774 5.803 71.197 1.00 34.74 96 LEU A C 1
ATOM 825 O O . LEU A 1 99 ? 24.085 6.630 71.787 1.00 33.27 96 LEU A O 1
ATOM 830 N N . ALA A 1 100 ? 25.661 5.006 71.794 1.00 33.92 97 ALA A N 1
ATOM 831 C CA . ALA A 1 100 ? 26.016 5.139 73.185 1.00 31.46 97 ALA A CA 1
ATOM 832 C C . ALA A 1 100 ? 26.978 6.311 73.320 1.00 35.60 97 ALA A C 1
ATOM 833 O O . ALA A 1 100 ? 27.562 6.730 72.319 1.00 34.41 97 ALA A O 1
ATOM 835 N N . THR A 1 101 ? 27.218 6.772 74.554 1.00 36.65 98 THR A N 1
ATOM 836 C CA . THR A 1 101 ? 28.242 7.804 74.828 1.00 40.64 98 THR A CA 1
ATOM 837 C C . THR A 1 101 ? 29.577 7.303 74.297 1.00 45.86 98 THR A C 1
ATOM 838 O O . THR A 1 101 ? 30.346 8.058 73.714 1.00 46.45 98 THR A O 1
ATOM 842 N N . ASP A 1 102 ? 29.803 6.015 74.525 1.00 48.13 99 ASP A N 1
ATOM 843 C CA . ASP A 1 102 ? 30.854 5.160 73.957 1.00 52.18 99 ASP A CA 1
ATOM 844 C C . ASP A 1 102 ? 31.190 5.364 72.493 1.00 54.89 99 ASP A C 1
ATOM 845 O O . ASP A 1 102 ? 32.304 5.065 72.063 1.00 53.39 99 ASP A O 1
ATOM 850 N N . GLY A 1 103 ? 30.189 5.758 71.711 1.00 47.30 100 GLY A N 1
ATOM 851 C CA . GLY A 1 103 ? 30.237 5.597 70.266 1.00 45.74 100 GLY A CA 1
ATOM 852 C C . GLY A 1 103 ? 29.666 4.262 69.772 1.00 41.02 100 GLY A C 1
ATOM 853 O O . GLY A 1 103 ? 29.415 4.125 68.592 1.00 42.28 100 GLY A O 1
ATOM 854 N N . THR A 1 104 ? 29.412 3.297 70.651 1.00 41.01 101 THR A N 1
ATOM 855 C CA . THR A 1 104 ? 28.863 1.991 70.207 1.00 41.72 101 THR A CA 1
ATOM 856 C C . THR A 1 104 ? 27.519 2.223 69.461 1.00 37.62 101 THR A C 1
ATOM 857 O O . THR A 1 104 ? 26.715 3.054 69.900 1.00 36.24 101 THR A O 1
ATOM 861 N N . LEU A 1 105 ? 27.317 1.556 68.330 1.00 36.44 102 LEU A N 1
ATOM 862 C CA . LEU A 1 105 ? 25.990 1.460 67.736 1.00 35.44 102 LEU A CA 1
ATOM 863 C C . LEU A 1 105 ? 25.138 0.514 68.611 1.00 36.17 102 LEU A C 1
ATOM 864 O O . LEU A 1 105 ? 25.286 -0.722 68.559 1.00 33.10 102 LEU A O 1
ATOM 869 N N . LEU A 1 106 ? 24.272 1.105 69.440 1.00 32.74 103 LEU A N 1
ATOM 870 C CA . LEU A 1 106 ? 23.396 0.334 70.306 1.00 32.91 103 LEU A CA 1
ATOM 871 C C . LEU A 1 106 ? 22.291 -0.337 69.495 1.00 33.42 103 LEU A C 1
ATOM 872 O O . LEU A 1 106 ? 21.953 -1.509 69.728 1.00 33.98 103 LEU A O 1
ATOM 877 N N . ALA A 1 107 ? 21.756 0.390 68.517 1.00 31.86 104 ALA A N 1
ATOM 878 C CA . ALA A 1 107 ? 20.601 -0.086 67.770 1.00 32.13 104 ALA A CA 1
ATOM 879 C C . ALA A 1 107 ? 20.506 0.633 66.458 1.00 31.07 104 ALA A C 1
ATOM 880 O O . ALA A 1 107 ? 21.001 1.782 66.296 1.00 33.04 104 ALA A O 1
ATOM 882 N N . ASP A 1 108 ? 19.866 -0.035 65.507 1.00 30.40 105 ASP A N 1
ATOM 883 C CA . ASP A 1 108 ? 19.485 0.648 64.276 1.00 33.87 105 ASP A CA 1
ATOM 884 C C . ASP A 1 108 ? 18.103 0.203 63.820 1.00 34.34 105 ASP A C 1
ATOM 885 O O . ASP A 1 108 ? 17.589 -0.817 64.289 1.00 35.04 105 ASP A O 1
ATOM 890 N N . ALA A 1 109 ? 17.492 1.004 62.963 1.00 34.48 106 ALA A N 1
ATOM 891 C CA . ALA A 1 109 ? 16.177 0.684 62.402 1.00 35.18 106 ALA A CA 1
ATOM 892 C C . ALA A 1 109 ? 16.114 1.172 60.975 1.00 33.33 106 ALA A C 1
ATOM 893 O O . ALA A 1 109 ? 16.750 2.166 60.625 1.00 31.81 106 ALA A O 1
ATOM 895 N N . ARG A 1 110 ? 15.370 0.430 60.164 1.00 32.71 107 ARG A N 1
ATOM 896 C CA . ARG A 1 110 ? 15.031 0.819 58.815 1.00 32.69 107 ARG A CA 1
ATOM 897 C C . ARG A 1 110 ? 13.513 0.847 58.732 1.00 33.24 107 ARG A C 1
ATOM 898 O O . ARG A 1 110 ? 12.805 0.110 59.440 1.00 31.95 107 ARG A O 1
ATOM 906 N N . SER A 1 111 ? 13.001 1.680 57.862 1.00 32.55 108 SER A N 1
ATOM 907 C CA . SER A 1 111 ? 11.577 1.828 57.807 1.00 33.61 108 SER A CA 1
ATOM 908 C C . SER A 1 111 ? 11.136 2.273 56.425 1.00 35.55 108 SER A C 1
ATOM 909 O O . SER A 1 111 ? 11.864 2.991 55.731 1.00 35.90 108 SER A O 1
ATOM 912 N N . THR A 1 112 ? 9.921 1.890 56.060 1.00 35.45 109 THR A N 1
ATOM 913 C CA . THR A 1 112 ? 9.376 2.285 54.751 1.00 33.95 109 THR A CA 1
ATOM 914 C C . THR A 1 112 ? 7.987 2.895 54.948 1.00 33.30 109 THR A C 1
ATOM 915 O O . THR A 1 112 ? 7.142 2.296 55.611 1.00 33.21 109 THR A O 1
ATOM 919 N N . TRP A 1 113 ? 7.753 4.061 54.351 1.00 31.97 110 TRP A N 1
ATOM 920 C CA . TRP A 1 113 ? 6.562 4.846 54.578 1.00 33.33 110 TRP A CA 1
ATOM 921 C C . TRP A 1 113 ? 5.919 5.164 53.257 1.00 37.30 110 TRP A C 1
ATOM 922 O O . TRP A 1 113 ? 6.615 5.413 52.285 1.00 34.40 110 TRP A O 1
ATOM 933 N N . LEU A 1 114 ? 4.589 5.143 53.214 1.00 40.05 111 LEU A N 1
ATOM 934 C CA . LEU A 1 114 ? 3.850 5.569 52.027 1.00 41.02 111 LEU A CA 1
ATOM 935 C C . LEU A 1 114 ? 2.883 6.703 52.362 1.00 38.70 111 LEU A C 1
ATOM 936 O O . LEU A 1 114 ? 2.636 7.009 53.541 1.00 37.59 111 LEU A O 1
ATOM 941 N N . VAL A 1 115 ? 2.346 7.310 51.300 1.00 37.64 112 VAL A N 1
ATOM 942 C CA . VAL A 1 115 ? 1.402 8.391 51.424 1.00 37.27 112 VAL A CA 1
ATOM 943 C C . VAL A 1 115 ? 0.031 7.889 51.003 1.00 40.79 112 VAL A C 1
ATOM 944 O O . VAL A 1 115 ? -0.116 7.270 49.927 1.00 40.69 112 VAL A O 1
ATOM 948 N N . PHE A 1 116 ? -0.953 8.152 51.873 1.00 39.40 113 PHE A N 1
ATOM 949 C CA . PHE A 1 116 ? -2.368 7.757 51.723 1.00 43.86 113 PHE A CA 1
ATOM 950 C C . PHE A 1 116 ? -3.108 9.015 51.322 1.00 42.24 113 PHE A C 1
ATOM 951 O O . PHE A 1 116 ? -2.901 10.075 51.918 1.00 40.99 113 PHE A O 1
ATOM 959 N N . SER A 1 117 ? -3.967 8.920 50.316 1.00 44.93 114 SER A N 1
ATOM 960 C CA . SER A 1 117 ? -4.830 10.038 49.973 1.00 44.13 114 SER A CA 1
ATOM 961 C C . SER A 1 117 ? -6.069 10.031 50.860 1.00 45.80 114 SER A C 1
ATOM 962 O O . SER A 1 117 ? -6.739 9.000 50.988 1.00 48.75 114 SER A O 1
ATOM 973 N N . GLU A 1 119 ? -8.691 11.774 50.027 1.00 44.85 116 GLU A N 1
ATOM 974 C CA . GLU A 1 119 ? -9.800 11.839 49.074 1.00 46.95 116 GLU A CA 1
ATOM 975 C C . GLU A 1 119 ? -10.163 10.439 48.617 1.00 50.20 116 GLU A C 1
ATOM 976 O O . GLU A 1 119 ? -11.331 10.071 48.596 1.00 50.94 116 GLU A O 1
ATOM 982 N N . LYS A 1 120 ? -9.130 9.699 48.241 1.00 49.76 117 LYS A N 1
ATOM 983 C CA . LYS A 1 120 ? -9.200 8.402 47.569 1.00 56.84 117 LYS A CA 1
ATOM 984 C C . LYS A 1 120 ? -9.272 7.254 48.569 1.00 56.90 117 LYS A C 1
ATOM 985 O O . LYS A 1 120 ? -9.716 6.160 48.223 1.00 56.07 117 LYS A O 1
ATOM 991 N N . ARG A 1 121 ? -8.836 7.504 49.802 1.00 59.59 118 ARG A N 1
ATOM 992 C CA . ARG A 1 121 ? -8.742 6.457 50.837 1.00 67.75 118 ARG A CA 1
ATOM 993 C C . ARG A 1 121 ? -7.880 5.280 50.300 1.00 66.52 118 ARG A C 1
ATOM 994 O O . ARG A 1 121 ? -8.305 4.115 50.306 1.00 67.85 118 ARG A O 1
ATOM 1002 N N . SER A 1 122 ? -6.689 5.613 49.798 1.00 55.85 119 SER A N 1
ATOM 1003 C CA . SER A 1 122 ? -5.765 4.642 49.177 1.00 53.82 119 SER A CA 1
ATOM 1004 C C . SER A 1 122 ? -4.393 5.270 48.948 1.00 51.13 119 SER A C 1
ATOM 1005 O O . SER A 1 122 ? -4.263 6.489 48.874 1.00 51.43 119 SER A O 1
ATOM 1016 N N . VAL A 1 124 ? -1.129 6.705 47.260 1.00 45.93 121 VAL A N 1
ATOM 1017 C CA . VAL A 1 124 ? -0.904 7.495 46.032 1.00 46.68 121 VAL A CA 1
ATOM 1018 C C . VAL A 1 124 ? 0.587 7.736 45.782 1.00 47.13 121 VAL A C 1
ATOM 1019 O O . VAL A 1 124 ? 1.381 7.607 46.703 1.00 47.20 121 VAL A O 1
ATOM 1023 N N . PRO A 1 125 ? 0.976 8.069 44.536 1.00 50.30 122 PRO A N 1
ATOM 1024 C CA . PRO A 1 125 ? 2.376 8.466 44.343 1.00 49.50 122 PRO A CA 1
ATOM 1025 C C . PRO A 1 125 ? 2.722 9.600 45.325 1.00 50.32 122 PRO A C 1
ATOM 1026 O O . PRO A 1 125 ? 1.861 10.416 45.615 1.00 49.95 122 PRO A O 1
ATOM 1030 N N . LEU A 1 126 ? 3.935 9.612 45.882 1.00 48.00 123 LEU A N 1
ATOM 1031 C CA . LEU A 1 126 ? 4.344 10.723 46.744 1.00 47.09 123 LEU A CA 1
ATOM 1032 C C . LEU A 1 126 ? 4.162 12.019 45.986 1.00 46.09 123 LEU A C 1
ATOM 1033 O O . LEU A 1 126 ? 4.624 12.123 44.861 1.00 44.50 123 LEU A O 1
ATOM 1038 N N . PRO A 1 127 ? 3.480 13.003 46.585 1.00 46.13 124 PRO A N 1
ATOM 1039 C CA . PRO A 1 127 ? 3.362 14.307 45.906 1.00 45.69 124 PRO A CA 1
ATOM 1040 C C . PRO A 1 127 ? 4.727 14.906 45.605 1.00 46.56 124 PRO A C 1
ATOM 1041 O O . PRO A 1 127 ? 5.692 14.632 46.334 1.00 48.09 124 PRO A O 1
ATOM 1045 N N . ASP A 1 128 ? 4.804 15.733 44.570 1.00 49.92 125 ASP A N 1
ATOM 1046 C CA . ASP A 1 128 ? 6.040 16.445 44.199 1.00 53.90 125 ASP A CA 1
ATOM 1047 C C . ASP A 1 128 ? 6.852 17.038 45.376 1.00 51.03 125 ASP A C 1
ATOM 1048 O O . ASP A 1 128 ? 8.082 16.897 45.407 1.00 53.38 125 ASP A O 1
ATOM 1053 N N . PHE A 1 129 ? 6.174 17.687 46.325 1.00 52.08 126 PHE A N 1
ATOM 1054 C CA . PHE A 1 129 ? 6.841 18.383 47.437 1.00 51.69 126 PHE A CA 1
ATOM 1055 C C . PHE A 1 129 ? 7.513 17.419 48.422 1.00 54.18 126 PHE A C 1
ATOM 1056 O O . PHE A 1 129 ? 8.230 17.852 49.321 1.00 52.86 126 PHE A O 1
ATOM 1064 N N . ILE A 1 130 ? 7.248 16.126 48.249 1.00 50.25 127 ILE A N 1
ATOM 1065 C CA . ILE A 1 130 ? 7.926 15.053 48.982 1.00 47.75 127 ILE A CA 1
ATOM 1066 C C . ILE A 1 130 ? 8.973 14.399 48.083 1.00 49.19 127 ILE A C 1
ATOM 1067 O O . ILE A 1 130 ? 10.089 14.173 48.536 1.00 46.06 127 ILE A O 1
ATOM 1072 N N . ARG A 1 131 ? 8.643 14.129 46.815 1.00 49.42 128 ARG A N 1
ATOM 1073 C CA . ARG A 1 131 ? 9.624 13.579 45.862 1.00 49.54 128 ARG A CA 1
ATOM 1074 C C . ARG A 1 131 ? 10.885 14.396 45.820 1.00 49.47 128 ARG A C 1
ATOM 1075 O O . ARG A 1 131 ? 11.977 13.856 45.655 1.00 55.91 128 ARG A O 1
ATOM 1083 N N . GLN A 1 132 ? 10.729 15.706 45.937 1.00 47.22 129 GLN A N 1
ATOM 1084 C CA . GLN A 1 132 ? 11.828 16.637 45.699 1.00 49.18 129 GLN A CA 1
ATOM 1085 C C . GLN A 1 132 ? 12.841 16.691 46.825 1.00 46.74 129 GLN A C 1
ATOM 1086 O O . GLN A 1 132 ? 13.929 17.268 46.652 1.00 46.09 129 GLN A O 1
ATOM 1092 N N . LEU A 1 133 ? 12.509 16.110 47.970 1.00 40.64 130 LEU A N 1
ATOM 1093 C CA . LEU A 1 133 ? 13.380 16.333 49.111 1.00 42.19 130 LEU A CA 1
ATOM 1094 C C . LEU A 1 133 ? 14.745 15.666 48.891 1.00 41.05 130 LEU A C 1
ATOM 1095 O O . LEU A 1 133 ? 14.832 14.640 48.214 1.00 37.25 130 LEU A O 1
ATOM 1100 N N . SER A 1 134 ? 15.795 16.289 49.430 1.00 38.02 131 SER A N 1
ATOM 1101 C CA . SER A 1 134 ? 17.145 15.724 49.367 1.00 38.53 131 SER A CA 1
ATOM 1102 C C . SER A 1 134 ? 17.478 14.986 50.654 1.00 34.70 131 SER A C 1
ATOM 1103 O O . SER A 1 134 ? 17.589 15.592 51.712 1.00 35.34 131 SER A O 1
ATOM 1106 N N . PRO A 1 135 ? 17.701 13.673 50.577 1.00 34.20 132 PRO A N 1
ATOM 1107 C CA . PRO A 1 135 ? 18.235 13.021 51.789 1.00 34.38 132 PRO A CA 1
ATOM 1108 C 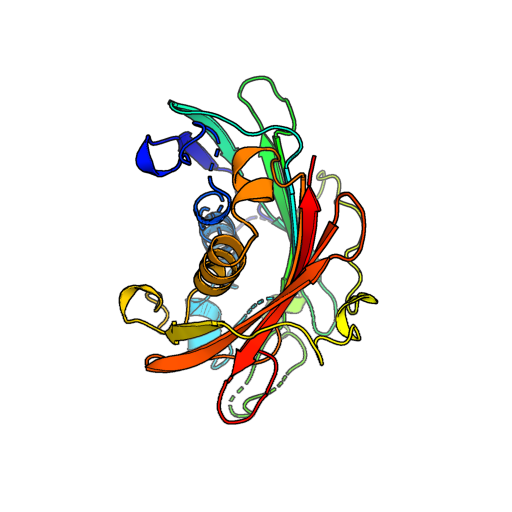C . PRO A 1 135 ? 19.607 13.597 52.123 1.00 34.65 132 PRO A C 1
ATOM 1109 O O . PRO A 1 135 ? 20.315 14.071 51.225 1.00 32.52 132 PRO A O 1
ATOM 1113 N N . PRO A 1 136 ? 20.011 13.529 53.395 1.00 33.43 133 PRO A N 1
ATOM 1114 C CA . PRO A 1 136 ? 21.342 14.083 53.708 1.00 30.54 133 PRO A CA 1
ATOM 1115 C C . PRO A 1 136 ? 22.516 13.293 53.133 1.00 31.93 133 PRO A C 1
ATOM 1116 O O . PRO A 1 136 ? 22.533 12.056 53.169 1.00 33.93 133 PRO A O 1
ATOM 1120 N N . ALA A 1 137 ? 23.486 14.034 52.627 1.00 31.63 134 ALA A N 1
ATOM 1121 C CA . ALA A 1 137 ? 24.753 13.486 52.214 1.00 32.21 134 ALA A CA 1
ATOM 1122 C C . ALA A 1 137 ? 25.600 12.986 53.422 1.00 32.87 134 ALA A C 1
ATOM 1123 O O . ALA A 1 137 ? 25.336 13.306 54.586 1.00 32.81 134 ALA A O 1
ATOM 1125 N N . ASN A 1 138 ? 26.598 12.172 53.161 1.00 34.01 135 ASN A N 1
ATOM 1126 C CA . ASN A 1 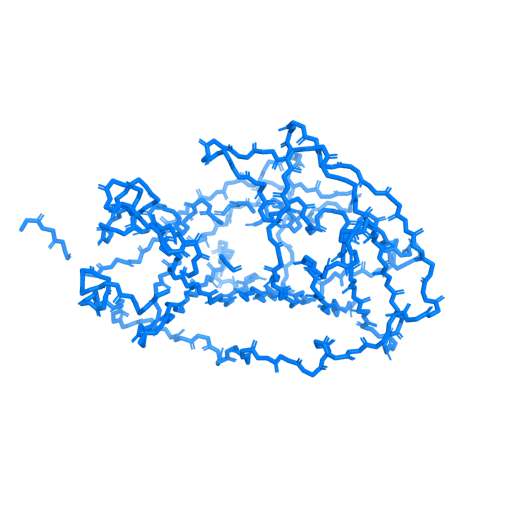138 ? 27.605 11.883 54.203 1.00 37.36 135 ASN A CA 1
ATOM 1127 C C . ASN A 1 138 ? 27.144 10.953 55.346 1.00 37.90 135 ASN A C 1
ATOM 1128 O O . ASN A 1 138 ? 27.861 10.814 56.362 1.00 37.03 135 ASN A O 1
ATOM 1133 N N . VAL A 1 139 ? 25.972 10.325 55.183 1.00 36.03 136 VAL A N 1
ATOM 1134 C CA . VAL A 1 139 ? 25.518 9.248 56.074 1.00 39.73 136 VAL A CA 1
ATOM 1135 C C . VAL A 1 139 ? 25.629 7.925 55.350 1.00 41.56 136 VAL A C 1
ATOM 1136 O O . VAL A 1 139 ? 25.612 7.879 54.134 1.00 42.94 136 VAL A O 1
ATOM 1140 N N . ASP A 1 140 ? 25.801 6.856 56.107 1.00 40.41 137 ASP A N 1
ATOM 1141 C CA . ASP A 1 140 ? 26.030 5.563 55.529 1.00 45.35 137 ASP A CA 1
ATOM 1142 C C . ASP A 1 140 ? 24.702 4.809 55.667 1.00 41.37 137 ASP A C 1
ATOM 1143 O O . ASP A 1 140 ? 24.308 4.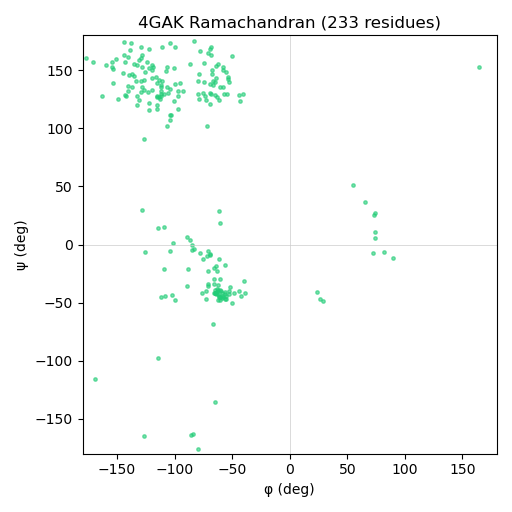495 56.777 1.00 40.22 137 ASP A O 1
ATOM 1148 N N . PRO A 1 141 ? 23.964 4.615 54.550 1.00 43.54 138 PRO A N 1
ATOM 1149 C CA . PRO A 1 141 ? 22.616 3.994 54.622 1.00 39.66 138 PRO A CA 1
ATOM 1150 C C . PRO A 1 141 ? 22.687 2.530 55.066 1.00 41.06 138 PRO A C 1
ATOM 1151 O O . PRO A 1 141 ? 23.595 1.800 54.673 1.00 38.00 138 PRO A O 1
ATOM 1155 N N . LEU A 1 142 ? 21.747 2.119 55.898 1.00 36.75 139 LEU A N 1
ATOM 1156 C CA . LEU A 1 142 ? 21.694 0.753 56.389 1.00 36.60 139 LEU A CA 1
ATOM 1157 C C . LEU A 1 142 ? 21.309 -0.135 55.205 1.00 39.22 139 LEU A C 1
ATOM 1158 O O . LEU A 1 142 ? 20.951 0.403 54.157 1.00 39.15 139 LEU A O 1
ATOM 1163 N N . PRO A 1 143 ? 21.422 -1.480 55.335 1.00 41.51 140 PRO A N 1
ATOM 1164 C CA . PRO A 1 143 ? 21.076 -2.360 54.194 1.00 43.99 140 PRO A CA 1
ATOM 1165 C C . PRO A 1 143 ? 19.580 -2.274 53.818 1.00 45.94 140 PRO A C 1
ATOM 1166 O O . PRO A 1 143 ? 18.744 -1.956 54.676 1.00 44.41 140 PRO A O 1
ATOM 1170 N N . ALA A 1 144 ? 19.252 -2.546 52.552 1.00 47.91 141 ALA A N 1
ATOM 1171 C CA . ALA A 1 144 ? 17.861 -2.488 52.064 1.00 47.37 141 ALA A CA 1
ATOM 1172 C C . ALA A 1 144 ? 16.909 -3.330 52.908 1.00 46.58 141 ALA A C 1
ATOM 1173 O O . ALA A 1 144 ? 17.280 -4.382 53.404 1.00 45.95 141 ALA A O 1
ATOM 1175 N N . LEU A 1 145 ? 15.682 -2.840 53.077 1.00 44.26 142 LEU A N 1
ATOM 1176 C CA . LEU A 1 145 ? 14.633 -3.564 53.815 1.00 47.57 142 LEU A CA 1
ATOM 1177 C C . LEU A 1 145 ? 13.606 -4.200 52.857 1.00 49.08 142 LEU A C 1
ATOM 1178 O O . LEU A 1 145 ? 12.850 -3.477 52.173 1.00 48.30 142 LEU A O 1
ATOM 1183 N N . PRO A 1 146 ? 13.585 -5.544 52.768 1.00 52.34 143 PRO A N 1
ATOM 1184 C CA . PRO A 1 146 ? 12.661 -6.144 51.776 1.00 51.70 143 PRO A CA 1
ATOM 1185 C C . PRO A 1 146 ? 11.210 -5.715 52.018 1.00 51.25 143 PRO A C 1
ATOM 1186 O O . PRO A 1 146 ? 10.734 -5.796 53.154 1.00 50.57 143 PRO A O 1
ATOM 1190 N N . LEU A 1 147 ? 10.549 -5.231 50.961 1.00 49.79 144 LEU A N 1
ATOM 1191 C CA . LEU A 1 147 ? 9.151 -4.781 51.013 1.00 52.78 144 LEU A CA 1
ATOM 1192 C C . LEU A 1 147 ? 8.191 -5.859 51.484 1.00 51.54 144 LEU A C 1
ATOM 1193 O O . LEU A 1 147 ? 7.310 -5.596 52.301 1.00 50.10 144 LEU A O 1
ATOM 1198 N N . LYS A 1 148 ? 8.362 -7.063 50.940 1.00 54.37 145 LYS A N 1
ATOM 1199 C CA . LYS A 1 148 ? 7.463 -8.171 51.210 1.00 58.19 145 LYS A CA 1
ATOM 1200 C C . LYS A 1 148 ? 8.291 -9.360 51.693 1.00 54.56 145 LYS A C 1
ATOM 1201 O O . LYS A 1 148 ? 8.742 -10.144 50.895 1.00 50.92 145 LYS A O 1
ATOM 1207 N N . PRO A 1 149 ? 8.500 -9.487 53.014 1.00 54.65 146 PRO A N 1
ATOM 1208 C CA . PRO A 1 149 ? 9.267 -10.635 53.490 1.00 53.05 146 PRO A CA 1
ATOM 1209 C C . PRO A 1 149 ? 8.465 -11.931 53.436 1.00 56.29 146 PRO A C 1
ATOM 1210 O O . PRO A 1 149 ? 7.232 -11.895 53.463 1.00 49.87 146 PRO A O 1
ATOM 1214 N N . ASP A 1 150 ? 9.182 -13.052 53.377 1.00 59.20 147 ASP A N 1
ATOM 1215 C CA . ASP A 1 150 ? 8.584 -14.378 53.215 1.00 64.75 147 ASP A CA 1
ATOM 1216 C C . ASP A 1 150 ? 7.641 -14.771 54.330 1.00 63.50 147 ASP A C 1
ATOM 1217 O O . ASP A 1 150 ? 6.583 -15.354 54.064 1.00 63.85 147 ASP A O 1
ATOM 1222 N N . PHE A 1 151 ? 7.999 -14.427 55.570 1.00 59.71 148 PHE A N 1
ATOM 1223 C CA . PHE A 1 151 ? 7.069 -14.609 56.678 1.00 54.99 148 PHE A CA 1
ATOM 1224 C C . PHE A 1 151 ? 5.705 -13.920 56.509 1.00 56.28 148 PHE A C 1
ATOM 1225 O O . PHE A 1 151 ? 4.762 -14.277 57.197 1.00 55.47 148 PHE A O 1
ATOM 1233 N N . GLN A 1 152 ? 5.583 -12.947 55.601 1.00 56.31 149 GLN A N 1
ATOM 1234 C CA . GLN A 1 152 ? 4.265 -12.391 55.325 1.00 61.07 149 GLN A CA 1
ATOM 1235 C C . GLN A 1 152 ? 3.235 -13.501 55.097 1.00 62.05 149 GLN A C 1
ATOM 1236 O O . GLN A 1 152 ? 2.128 -13.414 55.607 1.00 62.36 149 GLN A O 1
ATOM 1242 N N . THR A 1 153 ? 3.628 -14.539 54.353 1.00 65.78 150 THR A N 1
ATOM 1243 C CA . THR A 1 153 ? 2.733 -15.636 53.937 1.00 67.34 150 THR A CA 1
ATOM 1244 C C . THR A 1 153 ? 2.548 -16.769 54.939 1.00 65.09 150 THR A C 1
ATOM 1245 O O . THR A 1 153 ? 1.777 -17.677 54.673 1.00 67.23 150 THR A O 1
ATOM 1249 N N . ALA A 1 154 ? 3.264 -16.747 56.064 1.00 64.07 151 ALA A N 1
ATOM 1250 C CA . ALA A 1 154 ? 3.243 -17.865 57.020 1.00 58.52 151 ALA A CA 1
ATOM 1251 C C . ALA A 1 154 ? 1.825 -18.149 57.527 1.00 59.82 151 ALA A C 1
ATOM 1252 O O . ALA A 1 154 ? 0.988 -17.255 57.574 1.00 59.81 151 ALA A O 1
ATOM 1254 N N . SER A 1 155 ? 1.541 -19.400 57.873 1.00 59.57 152 SER A N 1
ATOM 1255 C CA . SER A 1 155 ? 0.209 -19.763 58.337 1.00 55.77 152 SER A CA 1
ATOM 1256 C C . SER A 1 155 ? 0.183 -19.724 59.851 1.00 53.20 152 SER A C 1
ATOM 1257 O O . SER A 1 155 ? 1.117 -20.167 60.516 1.00 54.09 152 SER A O 1
ATOM 1260 N N . PHE A 1 156 ? -0.899 -19.202 60.397 1.00 52.74 153 PHE A N 1
ATOM 1261 C CA . PHE A 1 156 ? -1.127 -19.230 61.841 1.00 53.16 153 PHE A CA 1
ATOM 1262 C C . PHE A 1 156 ? -2.338 -20.099 62.145 1.00 55.08 153 PHE A C 1
ATOM 1263 O O . PHE A 1 156 ? -2.868 -20.068 63.258 1.00 56.35 153 PHE A O 1
ATOM 1271 N N . ALA A 1 157 ? -2.759 -20.882 61.150 1.00 57.64 154 ALA A N 1
ATOM 1272 C CA . ALA A 1 157 ? -3.962 -21.762 61.248 1.00 61.74 154 ALA A CA 1
ATOM 1273 C C . ALA A 1 157 ? -4.195 -22.469 62.589 1.00 60.96 154 ALA A C 1
ATOM 1274 O O . ALA A 1 157 ? -5.325 -22.525 63.054 1.00 64.19 154 ALA A O 1
ATOM 1276 N N . THR A 1 158 ? -3.141 -22.992 63.211 1.00 63.16 155 THR A N 1
ATOM 1277 C CA . THR A 1 158 ? -3.281 -23.694 64.494 1.00 66.97 155 THR A CA 1
ATOM 1278 C C . THR A 1 158 ? -2.827 -22.894 65.736 1.00 66.00 155 THR A C 1
ATOM 1279 O O . THR A 1 158 ? -2.991 -23.354 66.873 1.00 69.28 155 THR A O 1
ATOM 1283 N N . ALA A 1 159 ? -2.252 -21.714 65.536 1.00 60.40 156 ALA A N 1
ATOM 1284 C CA . ALA A 1 159 ? -1.804 -20.894 66.674 1.00 56.42 156 ALA A CA 1
ATOM 1285 C C . ALA A 1 159 ? -3.012 -20.361 67.466 1.00 53.07 156 ALA A C 1
ATOM 1286 O O . ALA A 1 159 ? -3.949 -19.827 66.873 1.00 53.86 156 ALA A O 1
ATOM 1288 N N . ALA A 1 160 ? -2.995 -20.523 68.791 1.00 51.37 157 ALA A N 1
ATOM 1289 C CA . ALA A 1 160 ? -4.105 -20.057 69.633 1.00 52.57 157 ALA A CA 1
ATOM 1290 C C . ALA A 1 160 ? -4.198 -18.520 69.550 1.00 53.16 157 ALA A C 1
ATOM 1291 O O . ALA A 1 160 ? -3.165 -17.847 69.449 1.00 49.00 157 ALA A O 1
ATOM 1293 N N . SER A 1 161 ? -5.417 -17.977 69.560 1.00 50.91 158 SER A N 1
ATOM 1294 C CA . SER A 1 161 ? -5.593 -16.519 69.517 1.00 51.84 158 SER A CA 1
ATOM 1295 C C . SER A 1 161 ? -5.870 -15.950 70.883 1.00 52.76 158 SER A C 1
ATOM 1296 O O . SER A 1 161 ? -6.626 -16.536 71.671 1.00 49.24 158 SER A O 1
ATOM 1299 N N . LYS A 1 162 ? -5.239 -14.815 71.162 1.00 49.33 159 LYS A N 1
ATOM 1300 C CA . LYS A 1 162 ? -5.506 -14.052 72.369 1.00 50.05 159 LYS A CA 1
ATOM 1301 C C . LYS A 1 162 ? -6.190 -12.756 71.930 1.00 49.46 159 LYS A C 1
ATOM 1302 O O . LYS A 1 162 ? -5.783 -12.095 70.955 1.00 46.76 159 LYS A O 1
ATOM 1308 N N . SER A 1 163 ? -7.225 -12.405 72.657 1.00 47.50 160 SER A N 1
ATOM 1309 C CA . SER A 1 163 ? -8.073 -11.291 72.298 1.00 48.62 160 SER A CA 1
ATOM 1310 C C . SER A 1 163 ? -7.579 -10.025 72.985 1.00 48.00 160 SER A C 1
ATOM 1311 O O . SER A 1 163 ? -7.322 -10.048 74.178 1.00 49.78 160 SER A O 1
ATOM 1314 N N . VAL A 1 164 ? -7.437 -8.923 72.250 1.00 47.92 161 VAL A N 1
ATOM 1315 C CA . VAL A 1 164 ? -7.160 -7.619 72.901 1.00 48.04 161 VAL A CA 1
ATOM 1316 C C . VAL A 1 164 ? -8.044 -6.515 72.291 1.00 47.00 161 VAL A C 1
ATOM 1317 O O . VAL A 1 164 ? -8.502 -6.626 71.149 1.00 47.02 161 VAL A O 1
ATOM 1321 N N . GLN A 1 165 ? -8.294 -5.458 73.056 1.00 45.52 162 GLN A N 1
ATOM 1322 C CA . GLN A 1 165 ? -9.129 -4.353 72.535 1.00 44.14 162 GLN A CA 1
ATOM 1323 C C . GLN A 1 165 ? -8.305 -3.064 72.420 1.00 40.31 162 GLN A C 1
ATOM 1324 O O . GLN A 1 165 ? -7.515 -2.769 73.307 1.00 42.25 162 GLN A O 1
ATOM 1330 N N . VAL A 1 166 ? -8.494 -2.312 71.345 1.00 40.12 163 VAL A N 1
ATOM 1331 C CA . VAL A 1 166 ? -7.791 -1.024 71.178 1.00 40.20 163 VAL A CA 1
ATOM 1332 C C . VAL A 1 166 ? -8.380 -0.075 72.217 1.00 38.72 163 VAL A C 1
ATOM 1333 O O . VAL A 1 166 ? -9.574 0.144 72.222 1.00 40.56 163 VAL A O 1
ATOM 1337 N N . GLY A 1 167 ? -7.537 0.443 73.108 1.00 40.60 164 GLY A N 1
ATOM 1338 C CA . GLY A 1 167 ? -7.979 1.352 74.157 1.00 39.52 164 GLY A CA 1
ATOM 1339 C C . GLY A 1 167 ? -7.709 2.822 73.833 1.00 40.73 164 GLY A C 1
ATOM 1340 O O . GLY A 1 167 ? -7.021 3.152 72.867 1.00 37.30 164 GLY A O 1
ATOM 1341 N N . TRP A 1 168 ? -8.272 3.703 74.649 1.00 40.37 165 TRP A N 1
ATOM 1342 C CA . TRP A 1 168 ? -8.074 5.138 74.533 1.00 42.81 165 TRP A CA 1
ATOM 1343 C C . TRP A 1 168 ? -6.603 5.506 74.566 1.00 38.92 165 TRP A C 1
ATOM 1344 O O . TRP A 1 168 ? -6.138 6.289 73.737 1.00 38.84 165 TRP A O 1
ATOM 1355 N N . LEU A 1 169 ? -5.853 4.898 75.495 1.00 34.19 166 LEU A N 1
ATOM 1356 C CA . LEU A 1 169 ? -4.416 5.152 75.670 1.00 38.92 166 LEU A CA 1
ATOM 1357 C C . LEU A 1 169 ? -3.577 4.752 74.474 1.00 34.90 166 LEU A C 1
ATOM 1358 O O . LEU A 1 169 ? -2.479 5.237 74.332 1.00 34.69 166 LEU A O 1
ATOM 1363 N N . ASN A 1 170 ? -4.125 3.903 73.601 1.00 35.82 167 ASN A N 1
ATOM 1364 C CA . ASN A 1 170 ? -3.456 3.522 72.362 1.00 32.82 167 ASN A CA 1
ATOM 1365 C C . ASN A 1 170 ? -3.690 4.502 71.221 1.00 35.10 167 ASN A C 1
ATOM 1366 O O . ASN A 1 170 ? -3.140 4.308 70.126 1.00 34.80 167 ASN A O 1
ATOM 1371 N N . ILE A 1 171 ? -4.458 5.560 71.458 1.00 34.99 168 ILE A N 1
ATOM 1372 C CA . ILE A 1 171 ? -4.737 6.527 70.374 1.00 32.48 168 ILE A CA 1
ATOM 1373 C C . ILE A 1 171 ? -3.757 7.685 70.513 1.00 30.76 168 ILE A C 1
ATOM 1374 O O . ILE A 1 171 ? -3.638 8.249 71.561 1.00 33.99 168 ILE A O 1
ATOM 1379 N N . ASP A 1 172 ? -3.052 8.027 69.457 1.00 30.87 169 ASP A N 1
ATOM 1380 C CA . ASP A 1 172 ? -2.114 9.148 69.550 1.00 31.07 169 ASP A CA 1
ATOM 1381 C C . ASP A 1 172 ? -2.780 10.540 69.347 1.00 30.92 169 ASP A C 1
ATOM 1382 O O . ASP A 1 172 ? -3.985 10.629 69.023 1.00 33.89 169 ASP A O 1
ATOM 1387 N N . GLN A 1 173 ? -2.015 11.626 69.507 1.00 30.70 170 GLN A N 1
ATOM 1388 C CA . GLN A 1 173 ? -2.558 12.998 69.295 1.00 30.09 170 GLN A CA 1
ATOM 1389 C C . GLN A 1 173 ? -2.880 13.342 67.833 1.00 30.99 170 GLN A C 1
ATOM 1390 O O . GLN A 1 173 ? -3.447 14.397 67.549 1.00 33.17 170 GLN A O 1
ATOM 1396 N N . ASN A 1 174 ? -2.494 12.472 66.915 1.00 31.01 171 ASN A N 1
ATOM 1397 C CA . ASN A 1 174 ? -2.948 12.555 65.532 1.00 31.54 171 ASN A CA 1
ATOM 1398 C C . ASN A 1 174 ? -4.249 11.772 65.290 1.00 33.18 171 ASN A C 1
ATOM 1399 O O . ASN A 1 174 ? -4.707 11.657 64.140 1.00 34.27 171 ASN A O 1
ATOM 1404 N N . GLN A 1 175 ? -4.837 11.261 66.369 1.00 31.24 172 GLN A N 1
ATOM 1405 C CA . GLN A 1 175 ? -6.132 10.519 66.338 1.00 33.46 172 GLN A CA 1
ATOM 1406 C C . GLN A 1 175 ? -6.033 9.195 65.550 1.00 34.73 172 GLN A C 1
ATOM 1407 O O . GLN A 1 175 ? -6.976 8.773 64.836 1.00 34.47 172 GLN A O 1
ATOM 1413 N N . HIS A 1 176 ? -4.881 8.541 65.689 1.00 32.74 173 HIS A N 1
ATOM 1414 C CA . HIS A 1 176 ? -4.668 7.222 65.071 1.00 35.88 173 HIS A CA 1
ATOM 1415 C C . HIS A 1 176 ? -4.169 6.333 66.126 1.00 33.31 173 HIS A C 1
ATOM 1416 O O . HIS A 1 176 ? -3.643 6.829 67.141 1.00 33.79 173 HIS A O 1
ATOM 1423 N N . VAL A 1 177 ? -4.283 5.027 65.912 1.00 33.27 174 VAL A N 1
ATOM 1424 C CA . VAL A 1 177 ? -3.688 4.049 66.828 1.00 33.40 174 VAL A CA 1
ATOM 1425 C C . VAL A 1 177 ? -2.182 4.178 66.691 1.00 33.30 174 VAL A C 1
ATOM 1426 O O . VAL A 1 177 ? -1.631 4.210 65.606 1.00 32.92 174 VAL A O 1
ATOM 1430 N N . ASN A 1 178 ? -1.502 4.310 67.808 1.00 33.05 175 ASN A N 1
ATOM 1431 C CA . ASN A 1 178 ? -0.034 4.375 67.779 1.00 31.36 175 ASN A CA 1
ATOM 1432 C C . ASN A 1 178 ? 0.512 3.026 67.279 1.00 31.34 175 ASN A C 1
ATOM 1433 O O . ASN A 1 178 ? 0.140 1.942 67.764 1.00 31.35 175 ASN A O 1
ATOM 1438 N N . ASN A 1 179 ? 1.389 3.066 66.287 1.00 32.40 176 ASN A N 1
ATOM 1439 C CA . ASN A 1 179 ? 1.892 1.812 65.732 1.00 32.36 176 ASN A CA 1
ATOM 1440 C C . ASN A 1 179 ? 2.666 1.032 66.797 1.00 32.50 176 ASN A C 1
ATOM 1441 O O . ASN A 1 179 ? 2.810 -0.202 66.680 1.00 32.64 176 ASN A O 1
ATOM 1446 N N . VAL A 1 180 ? 3.154 1.733 67.820 1.00 29.97 177 VAL A N 1
ATOM 1447 C CA . VAL A 1 180 ? 3.807 1.012 68.963 1.00 31.39 177 VAL A CA 1
ATOM 1448 C C . VAL A 1 180 ? 2.804 0.132 69.741 1.00 32.22 177 VAL A C 1
ATOM 1449 O O . VAL A 1 180 ? 3.184 -0.923 70.301 1.00 31.32 177 VAL A O 1
ATOM 1453 N N . ALA A 1 181 ? 1.530 0.518 69.778 1.00 30.67 178 ALA A N 1
ATOM 1454 C CA . ALA A 1 181 ? 0.549 -0.329 70.495 1.00 33.05 178 ALA A CA 1
ATOM 1455 C C . ALA A 1 181 ? 0.570 -1.778 70.034 1.00 35.24 178 ALA A C 1
ATOM 1456 O O . ALA A 1 181 ? 0.447 -2.710 70.853 1.00 35.20 178 ALA A O 1
ATOM 1458 N N . TYR A 1 182 ? 0.721 -1.983 68.725 1.00 35.65 179 TYR A N 1
ATOM 1459 C CA . TYR A 1 182 ? 0.734 -3.337 68.186 1.00 35.17 179 TYR A CA 1
ATOM 1460 C C . TYR A 1 182 ? 1.959 -4.119 68.673 1.00 36.12 179 TYR A C 1
ATOM 1461 O O . TYR A 1 182 ? 1.871 -5.316 68.940 1.00 35.09 179 TYR A O 1
ATOM 1470 N N . VAL A 1 183 ? 3.093 -3.440 68.849 1.00 34.11 180 VAL A N 1
ATOM 1471 C CA . VAL A 1 183 ? 4.292 -4.111 69.292 1.00 33.12 180 VAL A CA 1
ATOM 1472 C C . VAL A 1 183 ? 4.127 -4.503 70.752 1.00 32.89 180 VAL A C 1
ATOM 1473 O O . VAL A 1 183 ? 4.571 -5.565 71.161 1.00 32.21 180 VAL A O 1
ATOM 1477 N N . GLN A 1 184 ? 3.447 -3.659 71.528 1.00 32.40 181 GLN A N 1
ATOM 1478 C CA . GLN A 1 184 ? 3.201 -3.952 72.929 1.00 33.15 181 GLN A CA 1
ATOM 1479 C C . GLN A 1 184 ? 2.345 -5.227 73.063 1.00 35.81 181 GLN A C 1
ATOM 1480 O O . GLN A 1 184 ? 2.674 -6.137 73.848 1.00 32.45 181 GLN A O 1
ATOM 1486 N N . TRP A 1 185 ? 1.261 -5.307 72.287 1.00 35.19 182 TRP A N 1
ATOM 1487 C CA . TRP A 1 185 ? 0.420 -6.522 72.276 1.00 38.05 182 TRP A CA 1
ATOM 1488 C C . TRP A 1 185 ? 1.181 -7.745 71.881 1.00 37.93 182 TRP A C 1
ATOM 1489 O O . TRP A 1 185 ? 1.023 -8.796 72.505 1.00 38.28 182 TRP A O 1
ATOM 1500 N N . LEU A 1 186 ? 1.999 -7.621 70.846 1.00 36.47 183 LEU A N 1
ATOM 1501 C CA . LEU A 1 186 ? 2.807 -8.721 70.345 1.00 40.15 183 LEU A CA 1
ATOM 1502 C C . LEU A 1 186 ? 3.759 -9.186 71.440 1.00 40.57 183 LEU A C 1
ATOM 1503 O O . LEU A 1 186 ? 3.897 -10.391 71.689 1.00 38.82 183 LEU A O 1
ATOM 1508 N N . LEU A 1 187 ? 4.384 -8.230 72.123 1.00 37.83 184 LEU A N 1
ATOM 1509 C CA . LEU A 1 187 ? 5.333 -8.576 73.198 1.00 39.47 184 LEU A CA 1
ATOM 1510 C C . LEU A 1 187 ? 4.671 -9.267 74.378 1.00 40.32 184 LEU A C 1
ATOM 1511 O O . LEU A 1 187 ? 5.218 -10.226 74.949 1.00 40.67 184 LEU A O 1
ATOM 1516 N N . GLU A 1 188 ? 3.509 -8.775 74.767 1.00 41.15 185 GLU A N 1
ATOM 1517 C CA . GLU A 1 188 ? 2.763 -9.400 75.852 1.00 43.46 185 GLU A CA 1
ATOM 1518 C C . GLU A 1 188 ? 2.404 -10.833 75.525 1.00 43.96 185 GLU A C 1
ATOM 1519 O O . GLU A 1 188 ? 2.243 -11.634 76.425 1.00 46.32 185 GLU A O 1
ATOM 1525 N N . GLY A 1 189 ? 2.229 -11.128 74.240 1.00 42.50 186 GLY A N 1
ATOM 1526 C CA . GLY A 1 189 ? 1.855 -12.452 73.788 1.00 44.05 186 GLY A CA 1
ATOM 1527 C C . GLY A 1 189 ? 2.962 -13.486 73.750 1.00 43.74 186 GLY A C 1
ATOM 1528 O O . GLY A 1 189 ? 2.686 -14.657 73.503 1.00 46.98 186 GLY A O 1
ATOM 1529 N N . VAL A 1 190 ? 4.205 -13.084 73.984 1.00 41.22 187 VAL A N 1
ATOM 1530 C CA . VAL A 1 190 ? 5.345 -14.013 73.888 1.00 43.27 187 VAL A CA 1
ATOM 1531 C C . VAL A 1 190 ? 5.366 -14.934 75.094 1.00 44.80 187 VAL A C 1
ATOM 1532 O O . VAL A 1 190 ? 5.097 -14.490 76.218 1.00 41.67 187 VAL A O 1
ATOM 1536 N N . ASP A 1 191 ? 5.677 -16.211 74.849 1.00 48.20 188 ASP A N 1
ATOM 1537 C CA . ASP A 1 191 ? 5.870 -17.213 75.907 1.00 47.43 188 ASP A CA 1
ATOM 1538 C C . ASP A 1 191 ? 6.678 -16.667 77.075 1.00 45.03 188 ASP A C 1
ATOM 1539 O O . ASP A 1 191 ? 7.826 -16.220 76.906 1.00 42.73 188 ASP A O 1
ATOM 1544 N N . SER A 1 192 ? 6.090 -16.743 78.261 1.00 46.18 189 SER A N 1
ATOM 1545 C CA . SER A 1 192 ? 6.775 -16.387 79.502 1.00 47.09 189 SER A CA 1
ATOM 1546 C C . SER A 1 192 ? 8.196 -16.924 79.592 1.00 49.56 189 SER A C 1
ATOM 1547 O O . SER A 1 192 ? 9.076 -16.219 80.095 1.00 47.84 189 SER A O 1
ATOM 1550 N N . GLU A 1 193 ? 8.412 -18.163 79.136 1.00 46.72 190 GLU A N 1
ATOM 1551 C CA . GLU A 1 193 ? 9.736 -18.826 79.213 1.00 49.52 190 GLU A CA 1
ATOM 1552 C C . GLU A 1 193 ? 10.780 -18.092 78.399 1.00 48.54 190 GLU A C 1
ATOM 1553 O O . GLU A 1 193 ? 11.937 -17.962 78.824 1.00 48.75 190 GLU A O 1
ATOM 1559 N N . ILE A 1 194 ? 10.357 -17.598 77.240 1.00 46.37 191 ILE A N 1
ATOM 1560 C CA . ILE A 1 194 ? 11.245 -16.883 76.351 1.00 45.87 191 ILE A CA 1
ATOM 1561 C C . ILE A 1 194 ? 11.535 -15.506 76.941 1.00 44.80 191 ILE A C 1
ATOM 1562 O O . ILE A 1 194 ? 12.704 -15.116 77.051 1.00 45.67 191 ILE A O 1
ATOM 1567 N N . VAL A 1 195 ? 10.482 -14.815 77.389 1.00 44.95 192 VAL A N 1
ATOM 1568 C CA . VAL A 1 195 ? 10.633 -13.500 78.022 1.00 43.36 192 VAL A CA 1
ATOM 1569 C C . VAL A 1 195 ? 11.606 -13.577 79.196 1.00 44.68 192 VAL A C 1
ATOM 1570 O O . VAL A 1 195 ? 12.498 -12.744 79.321 1.00 42.91 192 VAL A O 1
ATOM 1574 N N . GLN A 1 196 ? 11.430 -14.579 80.055 1.00 44.24 193 GLN A N 1
ATOM 1575 C CA . GLN A 1 196 ? 12.325 -14.783 81.189 1.00 48.70 193 GLN A CA 1
ATOM 1576 C C . GLN A 1 196 ? 13.782 -15.160 80.846 1.00 49.92 193 GLN A C 1
ATOM 1577 O O . GLN A 1 196 ? 14.664 -14.987 81.704 1.00 51.36 193 GLN A O 1
ATOM 1583 N N . THR A 1 197 ? 14.063 -15.663 79.640 1.00 45.77 194 THR A N 1
ATOM 1584 C CA . THR A 1 197 ? 15.422 -16.219 79.391 1.00 45.59 194 THR A CA 1
ATOM 1585 C C . THR A 1 197 ? 16.210 -15.672 78.180 1.00 46.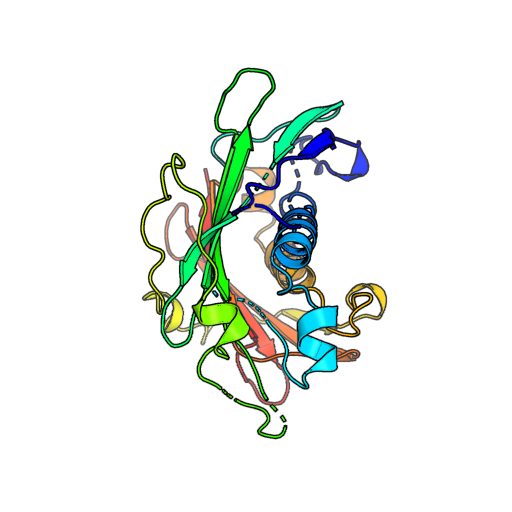77 194 THR A C 1
ATOM 1586 O O . THR A 1 197 ? 17.383 -16.028 77.986 1.00 44.31 194 THR A O 1
ATOM 1590 N N . ARG A 1 198 ? 15.565 -14.835 77.368 1.00 42.90 195 ARG A N 1
ATOM 1591 C CA . ARG A 1 198 ? 16.150 -14.334 76.124 1.00 41.02 195 ARG A CA 1
ATOM 1592 C C . ARG A 1 198 ? 15.807 -12.851 75.984 1.00 39.48 195 ARG A C 1
ATOM 1593 O O . ARG A 1 198 ? 14.960 -12.352 76.719 1.00 39.84 195 ARG A O 1
ATOM 1601 N N . GLU A 1 199 ? 16.472 -12.179 75.049 1.00 40.43 196 GLU A N 1
ATOM 1602 C CA . GLU A 1 199 ? 16.184 -10.782 74.690 1.00 41.28 196 GLU A CA 1
ATOM 1603 C C . GLU A 1 199 ? 16.012 -10.696 73.180 1.00 40.86 196 GLU A C 1
ATOM 1604 O O . GLU A 1 199 ? 16.604 -11.483 72.432 1.00 41.59 196 GLU A O 1
ATOM 1610 N N . ILE A 1 200 ? 15.235 -9.727 72.722 1.00 38.49 197 ILE A N 1
ATOM 1611 C CA . ILE A 1 200 ? 15.059 -9.568 71.284 1.00 37.57 197 ILE A CA 1
ATOM 1612 C C . ILE A 1 200 ? 16.307 -8.971 70.643 1.00 37.65 197 ILE A C 1
ATOM 1613 O O . ILE A 1 200 ? 16.849 -7.960 71.122 1.00 37.71 197 ILE A O 1
ATOM 1618 N N . ALA A 1 201 ? 16.809 -9.644 69.606 1.00 37.03 198 ALA A N 1
ATOM 1619 C CA . ALA A 1 201 ? 17.922 -9.123 68.832 1.00 37.24 198 ALA A CA 1
ATOM 1620 C C . ALA A 1 201 ? 17.403 -8.260 67.679 1.00 37.89 198 ALA A C 1
ATOM 1621 O O . ALA A 1 201 ? 18.018 -7.264 67.290 1.00 36.50 198 ALA A O 1
ATOM 1623 N N . GLU A 1 202 ? 16.279 -8.671 67.120 1.00 38.74 199 GLU A N 1
ATOM 1624 C CA . GLU A 1 202 ? 15.731 -8.018 65.953 1.00 39.45 199 GLU A CA 1
ATOM 1625 C C . GLU A 1 202 ? 14.229 -8.223 65.930 1.00 39.00 199 GLU A C 1
ATOM 1626 O O . GLU A 1 202 ? 13.729 -9.315 66.219 1.00 39.76 199 GLU A O 1
ATOM 1632 N N . ILE A 1 203 ? 13.500 -7.178 65.576 1.00 38.74 200 ILE A N 1
ATOM 1633 C CA . ILE A 1 203 ? 12.084 -7.319 65.299 1.00 36.62 200 ILE A CA 1
ATOM 1634 C C . ILE A 1 203 ? 11.715 -6.664 63.973 1.00 38.71 200 ILE A C 1
ATOM 1635 O O . ILE A 1 203 ? 12.027 -5.501 63.756 1.00 35.11 200 ILE A O 1
ATOM 1640 N N . ASP A 1 204 ? 11.093 -7.450 63.078 1.00 39.73 201 ASP A N 1
ATOM 1641 C CA . ASP A 1 204 ? 10.831 -7.051 61.715 1.00 38.47 201 ASP A CA 1
ATOM 1642 C C . ASP A 1 204 ? 9.308 -6.971 61.561 1.00 38.59 201 ASP A C 1
ATOM 1643 O O . ASP A 1 204 ? 8.627 -7.945 61.823 1.00 38.96 201 ASP A O 1
ATOM 1648 N N . LEU A 1 205 ? 8.793 -5.781 61.208 1.00 36.90 202 LEU A N 1
ATOM 1649 C CA . LEU A 1 205 ? 7.360 -5.481 61.261 1.00 36.65 202 LEU A CA 1
ATOM 1650 C C . LEU A 1 205 ? 6.770 -5.118 59.917 1.00 36.29 202 LEU A C 1
ATOM 1651 O O . LEU A 1 205 ? 7.299 -4.232 59.188 1.00 35.22 202 LEU A O 1
ATOM 1656 N N . VAL A 1 206 ? 5.625 -5.748 59.626 1.00 36.09 203 VAL A N 1
ATOM 1657 C CA . VAL A 1 206 ? 4.876 -5.451 58.404 1.00 38.38 203 VAL A CA 1
ATOM 1658 C C . VAL A 1 206 ? 3.478 -5.016 58.804 1.00 37.47 203 VAL A C 1
ATOM 1659 O O . VAL A 1 206 ? 2.701 -5.794 59.341 1.00 41.35 203 VAL A O 1
ATOM 1663 N N . TYR A 1 207 ? 3.156 -3.781 58.505 1.00 36.36 204 TYR A N 1
ATOM 1664 C CA . TYR A 1 207 ? 1.889 -3.218 58.912 1.00 37.48 204 TYR A CA 1
ATOM 1665 C C . TYR A 1 207 ? 0.944 -3.336 57.744 1.00 41.30 204 TYR A C 1
ATOM 1666 O O . TYR A 1 207 ? 1.319 -2.985 56.632 1.00 41.82 204 TYR A O 1
ATOM 1675 N N . ARG A 1 208 ? -0.267 -3.833 57.995 1.00 45.02 205 ARG A N 1
ATOM 1676 C CA . ARG A 1 208 ? -1.273 -3.996 56.919 1.00 50.05 205 ARG A CA 1
ATOM 1677 C C . ARG A 1 208 ? -2.466 -3.061 57.188 1.00 50.43 205 ARG A C 1
ATOM 1678 O O . ARG A 1 208 ? -2.376 -1.883 56.902 1.00 60.47 205 ARG A O 1
ATOM 1686 N N . THR A 1 209 ? -3.549 -3.556 57.781 1.00 55.03 206 THR A N 1
ATOM 1687 C CA . THR A 1 209 ? -4.779 -2.761 58.021 1.00 52.48 206 THR A CA 1
ATOM 1688 C C . THR A 1 209 ? -4.696 -1.808 59.229 1.00 56.32 206 THR A C 1
ATOM 1689 O O . THR A 1 209 ? -4.024 -2.116 60.202 1.00 56.79 206 THR A O 1
ATOM 1693 N N . GLU A 1 210 ? -5.364 -0.650 59.144 1.00 57.35 207 GLU A N 1
ATOM 1694 C CA . GLU A 1 210 ? -5.511 0.277 60.273 1.00 56.36 207 GLU A CA 1
ATOM 1695 C C . GLU A 1 210 ? -6.601 -0.211 61.206 1.00 53.28 207 GLU A C 1
ATOM 1696 O O . GLU A 1 210 ? -7.650 -0.680 60.767 1.00 53.01 207 GLU A O 1
ATOM 1702 N N . SER A 1 211 ? -6.378 -0.070 62.504 1.00 45.23 208 SER A N 1
ATOM 1703 C CA . SER A 1 211 ? -7.443 -0.371 63.443 1.00 42.02 208 SER A CA 1
ATOM 1704 C C . SER A 1 211 ? -7.904 0.938 64.085 1.00 42.33 208 SER A C 1
ATOM 1705 O O . SER A 1 211 ? -7.283 2.016 63.871 1.00 41.81 208 SER A O 1
ATOM 1708 N N . HIS A 1 212 ? -9.014 0.868 64.812 1.00 39.45 209 HIS A N 1
ATOM 1709 C CA . HIS A 1 212 ? -9.633 2.033 65.449 1.00 40.60 209 HIS A CA 1
ATOM 1710 C C . HIS A 1 212 ? -9.875 1.771 66.901 1.00 37.97 209 HIS A C 1
ATOM 1711 O O . HIS A 1 212 ? -9.905 0.623 67.335 1.00 39.82 209 HIS A O 1
ATOM 1718 N N . TRP A 1 213 ? -10.099 2.849 67.650 1.00 38.78 210 TRP A N 1
ATOM 1719 C CA . TRP A 1 213 ? -10.548 2.796 69.057 1.00 40.23 210 TRP A CA 1
ATOM 1720 C C . TRP A 1 213 ? -11.647 1.757 69.205 1.00 44.50 210 TRP A C 1
ATOM 1721 O O . TRP A 1 213 ? -12.609 1.778 68.445 1.00 39.68 210 TRP A O 1
ATOM 1732 N N . HIS A 1 214 ? -11.481 0.843 70.170 1.00 41.10 211 HIS A N 1
ATOM 1733 C CA . HIS A 1 214 ? -12.479 -0.203 70.501 1.00 44.13 211 HIS A CA 1
ATOM 1734 C C . HIS A 1 214 ? -12.437 -1.415 69.604 1.00 41.22 211 HIS A C 1
ATOM 1735 O O . HIS A 1 214 ? -13.190 -2.350 69.857 1.00 43.09 211 HIS A O 1
ATOM 1742 N N . ASP A 1 215 ? -11.649 -1.432 68.528 1.00 42.34 212 ASP A N 1
ATOM 1743 C CA . ASP A 1 215 ? -11.579 -2.666 67.735 1.00 42.52 212 ASP A CA 1
ATOM 1744 C C . ASP A 1 215 ? -11.058 -3.809 68.596 1.00 43.15 212 ASP A C 1
ATOM 1745 O O . ASP A 1 215 ? -10.086 -3.656 69.348 1.00 40.30 212 ASP A O 1
ATOM 1750 N N . TRP A 1 216 ? -11.721 -4.957 68.479 1.00 43.34 213 TRP A N 1
ATOM 1751 C CA . TRP A 1 216 ? -11.189 -6.235 68.970 1.00 41.80 213 TRP A CA 1
ATOM 1752 C C . TRP A 1 216 ? -10.181 -6.850 68.017 1.00 41.03 213 TRP A C 1
ATOM 1753 O O . TRP A 1 216 ? -10.441 -7.003 66.802 1.00 40.15 213 TRP A O 1
ATOM 1764 N N . LEU A 1 217 ? -9.017 -7.222 68.564 1.00 40.25 214 LEU A N 1
ATOM 1765 C CA . LEU A 1 217 ? -7.977 -7.885 67.779 1.00 40.44 214 LEU A CA 1
ATOM 1766 C C . LEU A 1 217 ? -7.577 -9.219 68.391 1.00 39.24 214 LEU A C 1
ATOM 1767 O O . LEU A 1 217 ? -7.693 -9.435 69.600 1.00 39.81 214 LEU A O 1
ATOM 1772 N N . SER A 1 218 ? -7.035 -10.080 67.545 1.00 42.16 215 SER A N 1
ATOM 1773 C CA . SER A 1 218 ? -6.519 -11.367 67.931 1.00 44.00 215 SER A CA 1
ATOM 1774 C C . SER A 1 218 ? -5.004 -11.376 67.762 1.00 43.94 215 SER A C 1
ATOM 1775 O O . SER A 1 218 ? -4.474 -10.972 66.715 1.00 44.31 215 SER A O 1
ATOM 1778 N N . VAL A 1 219 ? -4.314 -11.843 68.793 1.00 43.22 216 VAL A N 1
ATOM 1779 C CA . VAL A 1 219 ? -2.867 -11.905 68.783 1.00 41.46 216 VAL A CA 1
ATOM 1780 C C . VAL A 1 219 ? -2.495 -13.382 68.744 1.00 43.00 216 VAL A C 1
ATOM 1781 O O . VAL A 1 219 ? -2.959 -14.164 69.594 1.00 44.05 216 VAL A O 1
ATOM 1785 N N . GLN A 1 220 ? -1.643 -13.734 67.779 1.00 42.64 217 GLN A N 1
ATOM 1786 C CA . GLN A 1 220 ? -1.110 -15.114 67.585 1.00 43.58 217 GLN A CA 1
ATOM 1787 C C . GLN A 1 220 ? 0.392 -15.149 67.388 1.00 46.21 217 GLN A C 1
ATOM 1788 O O . GLN A 1 220 ? 1.004 -14.180 66.858 1.00 41.33 217 GLN A O 1
ATOM 1794 N N . SER A 1 221 ? 0.998 -16.285 67.737 1.00 45.46 218 SER A N 1
ATOM 1795 C CA . SER A 1 221 ? 2.392 -16.496 67.337 1.00 50.01 218 SER A CA 1
ATOM 1796 C C . SER A 1 221 ? 2.731 -17.955 67.149 1.00 51.57 218 SER A C 1
ATOM 1797 O O . SER A 1 221 ? 2.024 -18.827 67.645 1.00 50.33 218 SER A O 1
ATOM 1800 N N . VAL A 1 222 ? 3.795 -18.208 66.401 1.00 52.13 219 VAL A N 1
ATOM 1801 C CA . VAL A 1 222 ? 4.231 -19.573 66.064 1.00 51.50 219 VAL A CA 1
ATOM 1802 C C . VAL A 1 222 ? 5.746 -19.609 66.225 1.00 52.07 219 VAL A C 1
ATOM 1803 O O . VAL A 1 222 ? 6.445 -18.691 65.784 1.00 48.04 219 VAL A O 1
ATOM 1807 N N . THR A 1 223 ? 6.258 -20.658 66.858 1.00 50.90 220 THR A N 1
ATOM 1808 C CA . THR A 1 223 ? 7.686 -20.918 66.819 1.00 50.54 220 THR A CA 1
ATOM 1809 C C . THR A 1 223 ? 8.109 -21.161 65.363 1.00 51.64 220 THR A C 1
ATOM 1810 O O . THR A 1 223 ? 7.541 -21.993 64.689 1.00 55.52 220 THR A O 1
ATOM 1814 N N . GLU A 1 224 ? 9.081 -20.402 64.873 1.00 51.64 221 GLU A N 1
ATOM 1815 C CA . GLU A 1 224 ? 9.616 -20.606 63.530 1.00 51.38 221 GLU A CA 1
ATOM 1816 C C . GLU A 1 224 ? 10.924 -21.388 63.670 1.00 57.98 221 GLU A C 1
ATOM 1817 O O . GLU A 1 224 ? 11.130 -22.412 63.005 1.00 58.99 221 GLU A O 1
ATOM 1823 N N . THR A 1 225 ? 11.783 -20.937 64.576 1.00 55.82 222 THR A N 1
ATOM 1824 C CA . THR A 1 225 ? 13.072 -21.564 64.754 1.00 57.11 222 THR A CA 1
ATOM 1825 C C . THR A 1 225 ? 13.442 -21.534 66.243 1.00 58.76 222 THR A C 1
ATOM 1826 O O . THR A 1 225 ? 12.722 -20.929 67.052 1.00 52.54 222 THR A O 1
ATOM 1830 N N . ASP A 1 226 ? 14.555 -22.180 66.598 1.00 58.09 223 ASP A N 1
ATOM 1831 C CA . ASP A 1 226 ? 15.085 -22.137 67.971 1.00 61.73 223 ASP A CA 1
ATOM 1832 C C . ASP A 1 226 ? 15.253 -20.717 68.579 1.00 60.24 223 ASP A C 1
ATOM 1833 O O . ASP A 1 226 ? 15.163 -20.551 69.810 1.00 60.15 223 ASP A O 1
ATOM 1838 N N A ASN A 1 227 ? 15.511 -19.713 67.742 0.50 56.04 224 ASN A N 1
ATOM 1839 N N B ASN A 1 227 ? 15.481 -19.725 67.715 0.50 54.33 224 ASN A N 1
ATOM 1840 C CA A ASN A 1 227 ? 15.583 -18.328 68.234 0.50 52.53 224 ASN A CA 1
ATOM 1841 C CA B ASN A 1 227 ? 15.646 -18.332 68.154 0.50 50.26 224 ASN A CA 1
ATOM 1842 C C A ASN A 1 227 ? 14.769 -17.319 67.426 0.50 48.93 224 ASN A C 1
ATOM 1843 C C B ASN A 1 227 ? 14.714 -17.311 67.507 0.50 47.28 224 ASN A C 1
ATOM 1844 O O A ASN A 1 227 ? 15.131 -16.146 67.351 0.50 46.94 224 ASN A O 1
ATOM 1845 O O B ASN A 1 227 ? 14.942 -16.114 67.629 0.50 45.12 224 ASN A O 1
ATOM 1854 N N . SER A 1 228 ? 13.675 -17.771 66.822 1.00 46.03 225 SER A N 1
ATOM 1855 C CA . SER A 1 228 ? 12.788 -16.847 66.081 1.00 47.97 225 SER A CA 1
ATOM 1856 C C . SER A 1 228 ? 11.314 -17.217 66.197 1.00 46.35 225 SER A C 1
ATOM 1857 O O . SER A 1 228 ? 10.958 -18.378 66.294 1.00 43.12 225 SER A O 1
ATOM 1860 N N . VAL A 1 229 ? 10.457 -16.200 66.208 1.00 46.96 226 VAL A N 1
ATOM 1861 C CA . VAL A 1 229 ? 9.025 -16.389 66.407 1.00 42.67 226 VAL A CA 1
ATOM 1862 C C . VAL A 1 229 ? 8.348 -15.510 65.372 1.00 42.89 226 VAL A C 1
ATOM 1863 O O . VAL A 1 229 ? 8.840 -14.406 65.057 1.00 42.82 226 VAL A O 1
ATOM 1867 N N . LEU A 1 230 ? 7.231 -15.978 64.852 1.00 42.22 227 LEU A N 1
ATOM 1868 C CA . LEU A 1 230 ? 6.404 -15.176 63.962 1.00 41.27 227 LEU A CA 1
ATOM 1869 C C . LEU A 1 230 ? 5.179 -14.787 64.715 1.00 38.84 227 LEU A C 1
ATOM 1870 O O . LEU A 1 230 ? 4.723 -15.544 65.593 1.00 41.16 227 LEU A O 1
ATOM 1875 N N . HIS A 1 231 ? 4.633 -13.613 64.373 1.00 39.45 228 HIS A N 1
ATOM 1876 C CA . HIS A 1 231 ? 3.550 -13.021 65.128 1.00 37.99 228 HIS A CA 1
ATOM 1877 C C . HIS A 1 231 ? 2.539 -12.488 64.161 1.00 40.97 228 HIS A C 1
ATOM 1878 O O . HIS A 1 231 ? 2.882 -12.060 63.050 1.00 39.34 228 HIS A O 1
ATOM 1885 N N . ARG A 1 232 ? 1.280 -12.546 64.565 1.00 38.92 229 ARG A N 1
ATOM 1886 C CA . ARG A 1 232 ? 0.202 -12.032 63.747 1.00 41.05 229 ARG A CA 1
ATOM 1887 C C . ARG A 1 232 ? -0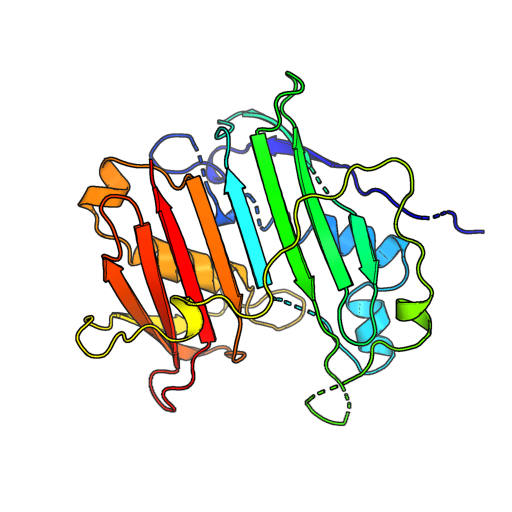.808 -11.327 64.647 1.00 39.97 229 ARG A C 1
ATOM 1888 O O . ARG A 1 232 ? -1.202 -11.846 65.711 1.00 41.91 229 ARG A O 1
ATOM 1896 N N . ILE A 1 233 ? -1.196 -10.125 64.240 1.00 41.22 230 ILE A N 1
ATOM 1897 C CA . ILE A 1 233 ? -2.293 -9.424 64.898 1.00 39.99 230 ILE A CA 1
ATOM 1898 C C . ILE A 1 233 ? -3.277 -9.139 63.793 1.00 42.34 230 ILE A C 1
ATOM 1899 O O . ILE A 1 233 ? -2.893 -8.712 62.696 1.00 42.09 230 ILE A O 1
ATOM 1904 N N . SER A 1 234 ? -4.542 -9.460 64.055 1.00 40.53 231 SER A N 1
ATOM 1905 C CA . SER A 1 234 ? -5.570 -9.300 63.050 1.00 42.23 231 SER A CA 1
ATOM 1906 C C . SER A 1 234 ? -6.843 -8.866 63.737 1.00 40.50 231 SER A C 1
ATOM 1907 O O . SER A 1 234 ? -6.971 -8.975 64.956 1.00 41.40 231 SER A O 1
ATOM 1910 N N . GLN A 1 235 ? -7.756 -8.347 62.941 1.00 40.05 232 GLN A N 1
ATOM 1911 C CA . GLN A 1 235 ? -9.058 -7.909 63.398 1.00 42.29 232 GLN A CA 1
ATOM 1912 C C . GLN A 1 235 ? -9.873 -9.164 63.713 1.00 45.33 232 GLN A C 1
ATOM 1913 O O . GLN A 1 235 ? -10.003 -10.036 62.849 1.00 45.48 232 GLN A O 1
ATOM 1919 N N . THR A 1 236 ? -10.407 -9.295 64.925 1.00 45.38 233 THR A N 1
ATOM 1920 C CA . THR A 1 236 ? -11.086 -10.555 65.234 1.00 49.72 233 THR A CA 1
ATOM 1921 C C . THR A 1 236 ? -12.301 -10.771 64.294 1.00 53.37 233 THR A C 1
ATOM 1922 O O . THR A 1 236 ? -12.488 -11.874 63.794 1.00 52.55 233 THR A O 1
ATOM 1926 N N . GLU A 1 237 ? -13.089 -9.724 64.033 1.00 56.07 234 GLU A N 1
ATOM 1927 C CA . GLU A 1 237 ? -14.301 -9.862 63.176 1.00 60.08 234 GLU A CA 1
ATOM 1928 C C . GLU A 1 237 ? -14.027 -10.194 61.707 1.00 58.47 234 GLU A C 1
ATOM 1929 O O . GLU A 1 237 ? -14.355 -11.295 61.234 1.00 61.73 234 GLU A O 1
ATOM 1935 N N . SER A 1 238 ? -13.440 -9.232 60.990 1.00 54.41 235 SER A N 1
ATOM 1936 C CA . SER A 1 238 ? -13.223 -9.342 59.555 1.00 51.33 235 SER A CA 1
ATOM 1937 C C . SER A 1 238 ? -12.156 -10.363 59.268 1.00 52.76 235 SER A C 1
ATOM 1938 O O . SER A 1 238 ? -12.089 -10.904 58.174 1.00 51.42 235 SER A O 1
ATOM 1941 N N . GLY A 1 239 ? -11.305 -10.620 60.259 1.00 52.77 236 GLY A N 1
ATOM 1942 C CA . GLY A 1 239 ? -10.144 -11.465 60.046 1.00 47.92 236 GLY A CA 1
ATOM 1943 C C . GLY A 1 239 ? -9.022 -10.794 59.247 1.00 47.88 236 GLY A C 1
A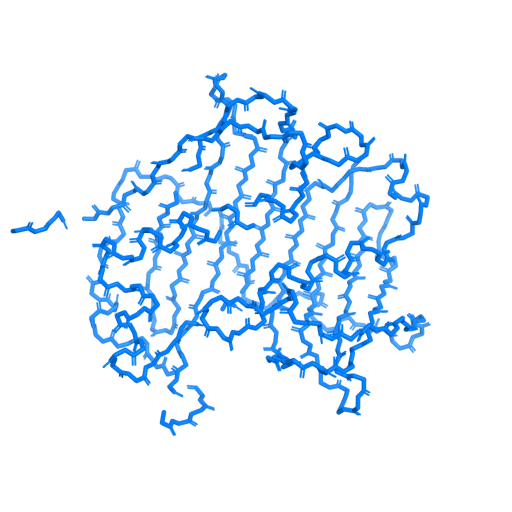TOM 1944 O O . GLY A 1 239 ? -8.048 -11.453 58.927 1.00 48.72 236 GLY A O 1
ATOM 1945 N N . LYS A 1 240 ? -9.140 -9.501 58.912 1.00 47.67 237 LYS A N 1
ATOM 1946 C CA . LYS A 1 240 ? -8.075 -8.812 58.182 1.00 50.54 237 LYS A CA 1
ATOM 1947 C C . LYS A 1 240 ? -6.790 -8.676 59.027 1.00 50.14 237 LYS A C 1
ATOM 1948 O O . LYS A 1 240 ? -6.841 -8.344 60.216 1.00 45.73 237 LYS A O 1
ATOM 1954 N N . ASP A 1 241 ? -5.644 -8.916 58.406 1.00 48.20 238 ASP A N 1
ATOM 1955 C CA . ASP A 1 241 ? -4.372 -8.700 59.079 1.00 46.51 238 ASP A CA 1
ATOM 1956 C C . ASP A 1 241 ? -4.131 -7.224 59.423 1.00 45.15 238 ASP A C 1
ATOM 1957 O O . ASP A 1 241 ? -4.420 -6.340 58.634 1.00 44.88 238 ASP A O 1
ATOM 1962 N N . VAL A 1 242 ? -3.581 -6.979 60.599 1.00 43.16 239 VAL A N 1
ATOM 1963 C CA . VAL A 1 242 ? -3.146 -5.634 60.994 1.00 40.55 239 VAL A CA 1
ATOM 1964 C C . VAL A 1 242 ? -1.613 -5.608 61.089 1.00 40.94 239 VAL A C 1
ATOM 1965 O O . VAL A 1 242 ? -0.978 -4.705 60.545 1.00 43.20 239 VAL A O 1
ATOM 1969 N N . LEU A 1 243 ? -1.012 -6.624 61.711 1.00 38.65 240 LEU A N 1
ATOM 1970 C CA . LEU A 1 243 ? 0.444 -6.677 61.782 1.00 39.57 240 LEU A CA 1
ATOM 1971 C C . LEU A 1 243 ? 0.960 -8.089 61.604 1.00 39.92 240 LEU A C 1
ATOM 1972 O O . LEU A 1 243 ? 0.445 -9.023 62.213 1.00 40.34 240 LEU A O 1
ATOM 1977 N N . LEU A 1 244 ? 2.015 -8.237 60.805 1.00 39.12 241 LEU A N 1
ATOM 1978 C CA . LEU A 1 244 ? 2.737 -9.486 60.737 1.00 37.32 241 LEU A CA 1
ATOM 1979 C C . LEU A 1 244 ? 4.174 -9.187 61.155 1.00 38.06 241 LEU A C 1
ATOM 1980 O O . LEU A 1 244 ? 4.685 -8.140 60.802 1.00 36.95 241 LEU A O 1
ATOM 1985 N N . ALA A 1 245 ? 4.826 -10.110 61.878 1.00 36.73 242 ALA A N 1
ATOM 1986 C CA . ALA A 1 245 ? 6.188 -9.835 62.379 1.00 37.06 242 ALA A CA 1
ATOM 1987 C C . ALA A 1 245 ? 7.028 -11.067 62.613 1.00 38.41 242 ALA A C 1
ATOM 1988 O O . ALA A 1 245 ? 6.500 -12.163 62.899 1.00 38.02 242 ALA A O 1
ATOM 1990 N N . ARG A 1 246 ? 8.337 -10.871 62.504 1.00 38.61 243 ARG A N 1
ATOM 1991 C CA . ARG A 1 246 ? 9.306 -11.835 63.015 1.00 40.29 243 ARG A CA 1
ATOM 1992 C C . ARG A 1 246 ? 10.172 -11.275 64.159 1.00 41.62 243 ARG A C 1
ATOM 1993 O O . ARG A 1 246 ? 10.783 -10.202 64.002 1.00 42.82 243 ARG A O 1
ATOM 2001 N N . SER A 1 247 ? 10.243 -11.988 65.288 1.00 41.25 244 SER A N 1
ATOM 2002 C CA . SER A 1 247 ? 11.232 -11.660 66.312 1.00 40.36 244 SER A CA 1
ATOM 2003 C C . SER A 1 247 ? 12.366 -12.679 66.356 1.00 43.41 244 SER A C 1
ATOM 2004 O O . SER A 1 247 ? 12.130 -13.879 66.294 1.00 41.91 244 SER A O 1
ATOM 2007 N N . ARG A 1 248 ? 13.602 -12.183 66.457 1.00 43.56 245 ARG A N 1
ATOM 2008 C CA . ARG A 1 248 ? 14.771 -13.042 66.654 1.00 42.65 245 ARG A CA 1
ATOM 2009 C C . ARG A 1 248 ? 15.270 -12.744 68.058 1.00 42.69 245 ARG A C 1
ATOM 2010 O O . ARG A 1 248 ? 15.271 -11.571 68.487 1.00 40.23 245 ARG A O 1
ATOM 2018 N N . TRP A 1 249 ? 15.633 -13.805 68.779 1.00 40.80 246 TRP A N 1
ATOM 2019 C CA . TRP A 1 249 ? 15.979 -13.723 70.181 1.00 41.59 246 TRP A CA 1
ATOM 2020 C C . TRP A 1 249 ? 17.402 -14.165 70.387 1.00 45.37 246 TRP A C 1
ATOM 2021 O O . TRP A 1 249 ? 17.927 -14.948 69.611 1.00 47.18 246 TRP A O 1
ATOM 2032 N N . ARG A 1 250 ? 18.055 -13.665 71.428 1.00 43.92 247 ARG A N 1
ATOM 2033 C CA . ARG A 1 250 ? 19.357 -14.217 71.786 1.00 47.00 247 ARG A CA 1
ATOM 2034 C C . ARG A 1 250 ? 19.430 -14.351 73.292 1.00 49.79 247 ARG A C 1
ATOM 2035 O O . ARG A 1 250 ? 20.277 -15.103 73.762 1.00 50.81 247 ARG A O 1
#

Organism: Spirosoma linguale (strain ATCC 33905 / DSM 74 / LMG 10896 / Claus 1) (NCBI:txid504472)